Protein 1N8V (pdb70)

Sequence (204 aa):
KYTDKYDNINLDEILANKRLLVAYVNCVMERGKCSPEGKELKEHLQDAIENGCKKCTENQEKGAYRVIEHLIKNEIEIWRELTAKYDPTGNWRKKYEDRAKEDKYTDKYDNINLDEILANKRLLVAYVNCVMERGKCSPEGKELKEHLQDAIENGCKKCTENQEKGAYRVIEHLIKNEIEIWRELTAKYDPTGNWRKKYEDRAK

InterPro domains:
  IPR005055 Insect odorant-binding protein A10/Ejaculatory bulb-specific protein 3 [PF03392] (20-111)
  IPR005055 Insect odorant-binding protein A10/Ejaculatory bulb-specific protein 3 [PTHR11257] (3-121)
  IPR036682 Insect odorant-binding protein A10/Ejaculatory bulb-specific protein 3 superfamily [G3DSA:1.10.2080.10] (17-128)
  IPR036682 Insect odorant-binding protein A10/Ejaculatory bulb-specific protein 3 superfamily [SSF100910] (20-125)

B-factor: mean 19.11, std 9.51, range [2.02, 72.28]

Secondary structure (DSSP, 8-state):
----TTTTS-HHHHHT-HHHHHHHHHHHTTSS---HHHHHHHHHHHHHHHHTTTT--HHHHHHHHHHHHHHHHH-HHHHHHHHHHH-TT-SSHHHHHHHH-/--PPP-TTTT--HHHHHH-HHHHHHHHHHHTTSS---HHHHHHHHHHHHHHHHTTTT--HHHHHHHHHHHHHHHHH-HHHHHHHHHHH-TT-SSHHHHHHHH-

Structure (mmCIF, N/CA/C/O backbone):
data_1N8V
#
_entry.id   1N8V
#
_cell.length_a   33.460
_cell.length_b   54.180
_cell.length_c   56.380
_cell.angle_alpha   90.00
_cell.angle_beta   93.88
_cell.angle_gamma   90.00
#
_symmetry.space_group_name_H-M   'P 1 21 1'
#
loop_
_entity.id
_entity.type
_entity.pdbx_description
1 polymer 'chemosensory protein'
2 non-polymer BROMO-DODECANOL
3 water water
#
loop_
_atom_site.group_PDB
_atom_site.id
_atom_site.type_symbol
_atom_site.label_atom_id
_atom_site.label_alt_id
_atom_site.label_comp_id
_atom_site.label_asym_id
_atom_site.label_entity_id
_atom_site.label_seq_id
_atom_site.pdbx_PDB_ins_code
_atom_site.Cartn_x
_atom_site.Cartn_y
_atom_site.Cartn_z
_atom_site.occupancy
_atom_site.B_iso_or_equiv
_atom_site.auth_seq_id
_atom_site.auth_comp_id
_atom_site.auth_asym_id
_atom_site.auth_atom_id
_atom_site.pdbx_PDB_model_num
ATOM 1 N N . LYS A 1 3 ? 19.996 35.739 15.978 1.00 19.57 3 LYS A N 1
ATOM 2 C CA . LYS A 1 3 ? 19.974 34.276 16.295 1.00 18.38 3 LYS A CA 1
ATOM 3 C C . LYS A 1 3 ? 20.319 33.998 17.741 1.00 17.22 3 LYS A C 1
ATOM 4 O O . LYS A 1 3 ? 21.241 34.578 18.283 1.00 17.53 3 LYS A O 1
ATOM 6 N N . TYR A 1 4 ? 19.544 33.137 18.399 1.00 14.21 4 TYR A N 1
ATOM 7 C CA . TYR A 1 4 ? 19.853 32.827 19.780 1.00 14.12 4 TYR A CA 1
ATOM 8 C C . TYR A 1 4 ? 21.181 32.069 19.886 1.00 14.10 4 TYR A C 1
ATOM 9 O O . TYR A 1 4 ? 21.558 31.280 19.007 1.00 14.73 4 TYR A O 1
ATOM 18 N N . THR A 1 5 ? 21.873 32.298 20.997 1.00 14.60 5 THR A N 1
ATOM 19 C CA . THR A 1 5 ? 23.129 31.614 21.248 1.00 14.34 5 THR A CA 1
ATOM 20 C C . THR A 1 5 ? 22.934 30.115 21.287 1.00 13.54 5 THR A C 1
ATOM 21 O O . THR A 1 5 ? 21.940 29.634 21.793 1.00 12.90 5 THR A O 1
ATOM 25 N N . ASP A 1 6 ? 23.928 29.370 20.800 1.00 12.26 6 ASP A N 1
ATOM 26 C CA . ASP A 1 6 ? 23.898 27.922 20.897 1.00 12.87 6 ASP A CA 1
ATOM 27 C C . ASP A 1 6 ? 24.845 27.424 21.987 1.00 11.67 6 ASP A C 1
ATOM 28 O O . ASP A 1 6 ? 25.057 26.211 22.111 1.00 13.12 6 ASP A O 1
ATOM 33 N N . LYS A 1 7 ? 25.358 28.312 22.839 1.00 12.02 7 LYS A N 1
ATOM 34 C CA . LYS A 1 7 ? 26.358 27.884 23.820 1.00 13.06 7 LYS A CA 1
ATOM 35 C C . LYS A 1 7 ? 25.857 26.918 24.909 1.00 12.73 7 LYS A C 1
ATOM 36 O O . LYS A 1 7 ? 26.660 26.203 25.519 1.00 13.12 7 LYS A O 1
ATOM 42 N N . TYR A 1 8 ? 24.543 26.871 25.153 1.00 12.39 8 TYR A N 1
ATOM 43 C CA . TYR A 1 8 ? 23.947 25.971 26.138 1.00 13.02 8 TYR A CA 1
ATOM 44 C C . TYR A 1 8 ? 23.256 24.782 25.477 1.00 13.29 8 TYR A C 1
ATOM 45 O O . TYR A 1 8 ? 22.629 23.970 26.159 1.00 13.46 8 TYR A O 1
ATOM 54 N N . ASP A 1 9 ? 23.412 24.641 24.164 1.00 13.54 9 ASP A N 1
ATOM 55 C CA . ASP A 1 9 ? 22.651 23.608 23.436 1.00 14.33 9 ASP A CA 1
ATOM 56 C C . ASP A 1 9 ? 23.025 22.153 23.700 1.00 15.28 9 ASP A C 1
ATOM 57 O O . ASP A 1 9 ? 22.284 21.252 23.278 1.00 16.44 9 ASP A O 1
ATOM 62 N N . ASN A 1 10 ? 24.111 21.896 24.424 1.00 14.71 10 ASN A N 1
ATOM 63 C CA . ASN A 1 10 ? 24.469 20.525 24.794 1.00 15.83 10 ASN A CA 1
ATOM 64 C C . ASN A 1 10 ? 23.964 20.125 26.175 1.00 15.96 10 ASN A C 1
ATOM 65 O O . ASN A 1 10 ? 24.227 19.012 26.642 1.00 16.21 10 ASN A O 1
ATOM 70 N N 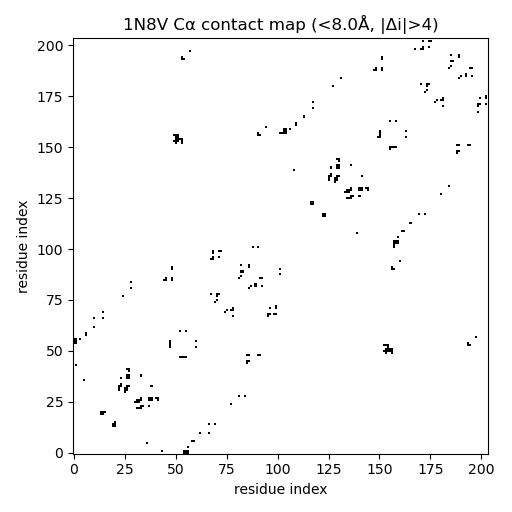. ILE A 1 11 ? 23.213 20.995 26.832 1.00 16.95 11 ILE A N 1
ATOM 71 C CA . ILE A 1 11 ? 22.628 20.634 28.129 1.00 18.12 11 ILE A CA 1
ATOM 72 C C . ILE A 1 11 ? 21.667 19.447 27.915 1.00 17.33 11 ILE A C 1
ATOM 73 O O . ILE A 1 11 ? 20.881 19.454 26.975 1.00 17.34 11 ILE A O 1
ATOM 78 N N . ASN A 1 12 ? 21.735 18.438 28.781 1.00 16.58 12 ASN A N 1
ATOM 79 C CA . ASN A 1 12 ? 20.877 17.264 28.657 1.00 15.03 12 ASN A CA 1
ATOM 80 C C . ASN A 1 12 ? 19.504 17.542 29.260 1.00 13.90 12 ASN A C 1
ATOM 81 O O . ASN A 1 12 ? 19.340 17.624 30.476 1.00 13.73 12 ASN A O 1
ATOM 86 N N . LEU A 1 13 ? 18.526 17.709 28.372 1.00 13.20 13 LEU A N 1
ATOM 87 C CA . LEU A 1 13 ? 17.168 18.002 28.795 1.00 12.90 13 LEU A CA 1
ATOM 88 C C . LEU A 1 13 ? 16.507 16.801 29.461 1.00 12.07 13 LEU A C 1
ATOM 89 O O . LEU A 1 13 ? 15.667 16.965 30.334 1.00 12.31 13 LEU A O 1
ATOM 94 N N . ASP A 1 14 ? 16.886 15.586 29.058 1.00 12.94 14 ASP A N 1
ATOM 95 C CA . ASP A 1 14 ? 16.286 14.388 29.644 1.00 13.59 14 ASP A CA 1
ATOM 96 C C . ASP A 1 14 ? 16.578 14.291 31.147 1.00 13.89 14 ASP A C 1
ATOM 97 O O . ASP A 1 14 ? 15.714 13.883 31.932 1.00 13.53 14 ASP A O 1
ATOM 102 N N . GLU A 1 15 ? 17.793 14.656 31.547 1.00 13.99 15 GLU A N 1
ATOM 103 C CA . GLU A 1 15 ? 18.188 14.621 32.953 1.00 15.70 15 GLU A CA 1
ATOM 104 C C . GLU A 1 15 ? 17.378 15.649 33.772 1.00 14.69 15 GLU A C 1
ATOM 105 O O . GLU A 1 15 ? 16.949 15.378 34.896 1.00 15.57 15 GLU A O 1
ATOM 111 N N . ILE A 1 16 ? 17.148 16.830 33.205 1.00 13.18 16 ILE A N 1
ATOM 112 C CA . ILE A 1 16 ? 16.374 17.855 33.871 1.00 13.39 16 ILE A CA 1
ATOM 113 C C . ILE A 1 16 ? 14.931 17.396 34.058 1.00 12.73 16 ILE A C 1
ATOM 114 O O . ILE A 1 16 ? 14.340 17.552 35.139 1.00 13.37 16 ILE A O 1
ATOM 119 N N . LEU A 1 17 ? 14.346 16.863 32.994 1.00 12.55 17 LEU A N 1
ATOM 120 C CA . LEU A 1 17 ? 12.950 16.443 33.057 1.00 12.38 17 LEU A CA 1
ATOM 121 C C . LEU A 1 17 ? 12.713 15.278 34.002 1.00 12.63 17 LEU A C 1
ATOM 122 O O . LEU A 1 17 ? 11.613 15.149 34.545 1.00 14.23 17 LEU A O 1
ATOM 127 N N . ALA A 1 18 ? 13.751 14.470 34.248 1.00 12.30 18 ALA A N 1
ATOM 128 C CA . ALA A 1 18 ? 13.635 13.320 35.154 1.00 12.22 18 ALA A CA 1
ATOM 129 C C . ALA A 1 18 ? 13.890 13.642 36.641 1.00 12.97 18 ALA A C 1
ATOM 130 O O . ALA A 1 18 ? 13.757 12.764 37.505 1.00 13.06 18 ALA A O 1
ATOM 132 N N . ASN A 1 19 ? 14.229 14.894 36.951 1.00 13.43 19 ASN A N 1
ATOM 133 C CA . ASN A 1 19 ? 14.543 15.334 38.308 1.00 14.27 19 ASN A CA 1
ATOM 134 C C . ASN A 1 19 ? 13.728 16.564 38.658 1.00 14.67 19 ASN A C 1
ATOM 135 O O . ASN A 1 19 ? 14.032 17.672 38.187 1.00 13.81 19 ASN A O 1
ATOM 140 N N . LYS A 1 20 ? 12.725 16.377 39.495 1.00 14.96 20 LYS A N 1
ATOM 141 C CA . LYS A 1 20 ? 11.806 17.449 39.861 1.00 15.42 20 LYS A CA 1
ATOM 142 C C . LYS A 1 20 ? 12.495 18.683 40.422 1.00 15.05 20 LYS A C 1
ATOM 143 O O . LYS A 1 20 ? 12.113 19.807 40.095 1.00 14.13 20 LYS A O 1
ATOM 149 N N . ARG A 1 21 ? 13.500 18.487 41.273 1.00 14.12 21 ARG A N 1
ATOM 150 C CA . ARG A 1 21 ? 14.222 19.625 41.832 1.00 15.26 21 ARG A CA 1
ATOM 151 C C . ARG A 1 21 ? 14.882 20.461 40.724 1.00 14.66 21 ARG A C 1
ATOM 152 O O . ARG A 1 21 ? 14.856 21.692 40.772 1.00 14.42 21 ARG A O 1
ATOM 160 N N . LEU A 1 22 ? 15.465 19.811 39.724 1.00 13.71 22 LEU A N 1
ATOM 161 C CA . LEU A 1 22 ? 16.129 20.548 38.652 1.00 13.84 22 LEU A CA 1
ATOM 162 C C . LEU A 1 22 ? 15.094 21.258 37.784 1.00 13.20 22 LEU A C 1
ATOM 163 O O . LEU A 1 22 ? 15.255 22.418 37.410 1.00 12.19 22 LEU A O 1
ATOM 168 N N . LEU A 1 23 ? 14.011 20.568 37.468 1.00 11.18 23 LEU A N 1
ATOM 169 C CA . LEU A 1 23 ? 12.971 21.150 36.637 1.00 12.01 23 LEU A CA 1
ATOM 170 C C . LEU A 1 23 ? 12.322 22.375 37.320 1.00 12.11 23 LEU A C 1
ATOM 171 O O . LEU A 1 23 ? 12.146 23.443 36.699 1.00 12.30 23 LEU A O 1
ATOM 176 N N . VAL A 1 24 ? 11.981 22.241 38.610 1.00 12.14 24 VAL A N 1
ATOM 177 C CA . VAL A 1 24 ? 11.323 23.335 39.328 1.00 13.59 24 VAL A CA 1
ATOM 178 C C . VAL A 1 24 ? 12.201 24.582 39.424 1.00 11.82 24 VAL A C 1
ATOM 179 O O . VAL A 1 24 ? 11.702 25.697 39.384 1.00 11.14 24 VAL A O 1
ATOM 183 N N . ALA A 1 25 ? 13.509 24.403 39.527 1.00 11.12 25 ALA A N 1
ATOM 184 C CA . ALA A 1 25 ? 14.398 25.553 39.559 1.00 11.24 25 ALA A CA 1
ATOM 185 C C . ALA A 1 25 ? 14.253 26.361 38.270 1.00 10.82 25 ALA A C 1
ATOM 186 O O . ALA A 1 25 ? 14.203 27.589 38.330 1.00 11.53 25 ALA A O 1
ATOM 188 N N . TYR A 1 26 ? 14.196 25.695 37.103 1.00 11.27 26 TYR A N 1
ATOM 189 C CA . TYR A 1 26 ? 14.028 26.425 35.852 1.00 10.51 26 TYR A CA 1
ATOM 190 C C . TYR A 1 26 ? 12.627 27.030 35.752 1.00 10.28 26 TYR A C 1
ATOM 191 O O . TYR A 1 26 ? 12.456 28.178 35.346 1.00 10.77 26 TYR A O 1
ATOM 200 N N . VAL A 1 27 ? 11.614 26.282 36.180 1.00 10.99 27 VAL A N 1
ATOM 201 C CA . VAL A 1 27 ? 10.259 26.804 36.134 1.00 11.02 27 VAL A CA 1
ATOM 202 C C . VAL A 1 27 ? 10.081 28.068 37.011 1.00 10.97 27 VAL A C 1
ATOM 203 O O . VAL A 1 27 ? 9.521 29.072 36.565 1.00 10.95 27 VAL A O 1
ATOM 207 N N . ASN A 1 28 ? 10.584 28.023 38.245 1.00 10.47 28 ASN A N 1
ATOM 208 C CA . ASN A 1 28 ? 10.470 29.193 39.122 1.00 10.80 28 ASN A CA 1
ATOM 209 C C . ASN A 1 28 ? 11.221 30.402 38.578 1.00 10.38 28 ASN A C 1
ATOM 210 O O . ASN A 1 28 ? 10.777 31.545 38.723 1.00 10.96 28 ASN A O 1
ATOM 215 N N . CYS A 1 29 ? 12.350 30.151 37.917 1.00 9.88 29 CYS A N 1
ATOM 216 C CA . CYS A 1 29 ? 13.099 31.244 37.298 1.00 11.19 29 CYS A CA 1
ATOM 217 C C . CYS A 1 29 ? 12.272 31.903 36.178 1.00 10.25 29 CYS A C 1
ATOM 218 O O . CYS A 1 29 ? 12.094 33.132 36.127 1.00 11.77 29 CYS A O 1
ATOM 221 N N . VAL A 1 30 ? 11.772 31.089 35.257 1.00 11.07 30 VAL A N 1
ATOM 222 C CA . VAL A 1 30 ? 11.030 31.618 34.111 1.00 11.57 30 VAL A CA 1
ATOM 223 C C . VAL A 1 30 ? 9.708 32.237 34.541 1.00 11.80 30 VAL A C 1
ATOM 224 O O . VAL A 1 30 ? 9.228 33.172 33.910 1.00 11.39 30 VAL A O 1
ATOM 228 N N . MET A 1 31 ? 9.129 31.749 35.642 1.00 11.16 31 MET A N 1
ATOM 229 C CA . MET A 1 31 ? 7.894 32.337 36.172 1.00 12.54 31 MET A CA 1
ATOM 230 C C . MET A 1 31 ? 8.174 33.597 37.024 1.00 13.95 31 MET A C 1
ATOM 231 O O . MET A 1 31 ? 7.253 34.187 37.576 1.00 15.86 31 MET A O 1
ATOM 236 N N . GLU A 1 32 ? 9.439 34.015 37.112 1.00 13.99 32 GLU A N 1
ATOM 237 C CA . GLU A 1 32 ? 9.834 35.229 37.837 1.00 15.51 32 GLU A CA 1
ATOM 238 C C . GLU A 1 32 ? 9.483 35.202 39.335 1.00 16.18 32 GLU A C 1
ATOM 239 O O . GLU A 1 32 ? 9.040 36.208 39.914 1.00 17.67 32 GLU A O 1
ATOM 245 N N . ARG A 1 33 ? 9.708 34.044 39.947 1.00 15.59 33 ARG A N 1
ATOM 246 C CA . ARG A 1 33 ? 9.480 33.868 41.385 1.00 16.38 33 ARG A CA 1
ATOM 247 C C . ARG A 1 33 ? 10.624 33.127 42.092 1.00 16.68 33 ARG A C 1
ATOM 248 O O . ARG A 1 33 ? 10.518 32.823 43.280 1.00 18.63 33 ARG A O 1
ATOM 256 N N . GLY A 1 34 ? 11.717 32.832 41.389 1.00 15.88 34 GLY A N 1
ATOM 257 C CA . GLY A 1 34 ? 12.866 32.149 41.953 1.00 15.59 34 GLY A CA 1
ATOM 258 C C . GLY A 1 34 ? 14.151 32.580 41.264 1.00 15.14 34 GLY A C 1
ATOM 259 O O . GLY A 1 34 ? 14.128 33.180 40.171 1.00 16.06 34 GLY A O 1
ATOM 260 N N . LYS A 1 35 ? 15.274 32.266 41.893 1.00 14.90 35 LYS A N 1
ATOM 261 C CA . LYS A 1 35 ? 16.579 32.625 41.365 1.00 16.18 35 LYS A CA 1
ATOM 262 C C . LYS A 1 35 ? 16.866 31.862 40.064 1.00 15.62 35 LYS A C 1
ATOM 263 O O . LYS A 1 35 ? 16.427 30.729 39.888 1.00 16.10 35 LYS A O 1
ATOM 269 N N . CYS A 1 36 ? 17.631 32.484 39.182 1.00 15.23 36 CYS A N 1
ATOM 270 C CA . CYS A 1 36 ? 17.974 31.888 37.895 1.00 15.23 36 CYS A CA 1
ATOM 271 C C . CYS A 1 36 ? 19.434 31.467 37.802 1.00 15.03 36 CYS A C 1
ATOM 272 O O . CYS A 1 36 ? 20.341 32.189 38.270 1.00 16.69 36 CYS A O 1
ATOM 275 N N . SER A 1 37 ? 19.650 30.345 37.119 1.00 14.85 37 SER A N 1
ATOM 276 C CA . SER A 1 37 ? 20.964 29.905 36.693 1.00 14.39 37 SER A CA 1
ATOM 277 C C . SER A 1 37 ? 21.273 30.701 35.411 1.00 14.69 37 SER A C 1
ATOM 278 O O . SER A 1 37 ? 20.368 31.342 34.839 1.00 12.95 37 SER A O 1
ATOM 281 N N . PRO A 1 38 ? 22.510 30.690 34.929 1.00 14.43 38 PRO A N 1
ATOM 282 C CA . PRO A 1 38 ? 22.807 31.398 33.674 1.00 14.81 38 PRO A CA 1
ATOM 283 C C . PRO A 1 38 ? 21.934 30.941 32.500 1.00 13.73 38 PRO A C 1
ATOM 284 O O . PRO A 1 38 ? 21.444 31.762 31.728 1.00 12.57 38 PRO A O 1
ATOM 288 N N . GLU A 1 39 ? 21.738 29.640 32.375 1.00 13.27 39 GLU A N 1
ATOM 289 C CA . GLU A 1 39 ? 20.926 29.074 31.309 1.00 14.35 39 GLU A CA 1
ATOM 290 C C . GLU A 1 39 ? 19.447 29.470 31.490 1.00 12.93 39 GLU A C 1
ATOM 291 O O . GLU A 1 39 ? 18.748 29.773 30.517 1.00 12.68 39 GLU A O 1
ATOM 297 N N . GLY A 1 40 ? 18.958 29.450 32.728 1.00 11.65 40 GLY A N 1
ATOM 298 C CA . GLY A 1 40 ? 17.596 29.813 33.003 1.00 10.60 40 GLY A CA 1
ATOM 299 C C . GLY A 1 40 ? 17.311 31.259 32.672 1.00 10.33 40 GLY A C 1
ATOM 300 O O . GLY A 1 40 ? 16.255 31.586 32.140 1.00 10.32 40 GLY A O 1
ATOM 301 N N . LYS A 1 41 ? 18.244 32.128 33.009 1.00 11.24 41 LYS A N 1
ATOM 302 C CA . LYS A 1 41 ? 18.124 33.554 32.727 1.00 11.78 41 LYS A CA 1
ATOM 303 C C . LYS A 1 41 ? 18.083 33.773 31.205 1.00 12.23 41 LYS A C 1
ATOM 304 O O . LYS A 1 41 ? 17.285 34.553 30.706 1.00 11.88 41 LYS A O 1
ATOM 310 N N . GLU A 1 42 ? 18.946 33.070 30.473 1.00 12.08 42 GLU A N 1
ATOM 311 C CA . GLU A 1 42 ? 18.964 33.182 29.001 1.00 12.82 42 GLU A CA 1
ATOM 312 C C . GLU A 1 42 ? 17.628 32.727 28.425 1.00 11.84 42 GLU A C 1
ATOM 313 O O . GLU A 1 42 ? 17.072 33.376 27.514 1.00 12.04 42 GLU A O 1
ATOM 319 N N . LEU A 1 43 ? 17.089 31.606 28.913 1.00 11.48 43 LEU A N 1
ATOM 320 C CA . LEU A 1 43 ? 15.797 31.158 28.442 1.00 11.23 43 LEU A CA 1
ATOM 321 C C . LEU A 1 43 ? 14.719 32.190 28.758 1.00 11.93 43 LEU A C 1
ATOM 322 O O . LEU A 1 43 ? 13.928 32.560 27.894 1.00 11.71 43 LEU A O 1
ATOM 327 N N . LYS A 1 44 ? 14.659 32.659 30.003 1.00 11.50 44 LYS A N 1
ATOM 328 C CA . LYS A 1 44 ? 13.651 33.632 30.400 1.00 11.20 44 LYS A CA 1
ATOM 329 C C . LYS A 1 44 ? 13.662 34.880 29.509 1.00 11.95 44 LYS A C 1
ATOM 330 O O . LYS A 1 44 ? 12.591 35.397 29.122 1.00 12.47 44 LYS A O 1
ATOM 336 N N . GLU A 1 45 ? 14.861 35.318 29.147 1.00 10.84 45 GLU A N 1
ATOM 337 C CA . GLU A 1 45 ? 15.054 36.526 28.358 1.00 11.19 45 GLU A CA 1
ATOM 338 C C . GLU A 1 45 ? 14.725 36.395 26.879 1.00 11.30 45 GLU A C 1
ATOM 339 O O . GLU A 1 45 ? 14.635 37.404 26.173 1.00 11.26 45 GLU A O 1
ATOM 345 N N . HIS A 1 46 ? 14.544 35.176 26.397 1.00 10.78 46 HIS A N 1
ATOM 346 C CA . HIS A 1 46 ? 14.207 34.950 24.990 1.00 10.72 46 HIS A CA 1
ATOM 347 C C . HIS A 1 46 ? 12.879 34.273 24.763 1.00 10.64 46 HIS A C 1
ATOM 348 O O . HIS A 1 46 ? 12.423 34.191 23.614 1.00 11.01 46 HIS A O 1
ATOM 355 N N . LEU A 1 47 ? 12.206 33.797 25.804 1.00 10.53 47 LEU A N 1
ATOM 356 C CA . LEU A 1 47 ? 10.970 33.050 25.625 1.00 11.32 47 LEU A CA 1
ATOM 357 C C . LEU A 1 47 ? 9.833 33.865 25.002 1.00 11.45 47 LEU A C 1
ATOM 358 O O . LEU A 1 47 ? 9.147 33.395 24.072 1.00 11.94 47 LEU A O 1
ATOM 363 N N . GLN A 1 48 ? 9.625 35.090 25.474 1.00 11.27 48 GLN A N 1
ATOM 364 C CA . GLN A 1 48 ? 8.549 35.909 24.916 1.00 12.15 48 GLN A CA 1
ATOM 365 C C . GLN A 1 48 ? 8.759 36.131 23.412 1.00 11.43 48 GLN A C 1
ATOM 366 O O . GLN A 1 48 ? 7.812 35.991 22.596 1.00 11.86 48 GLN A O 1
ATOM 372 N N . ASP A 1 49 ? 9.983 36.490 23.040 1.00 11.47 49 ASP A N 1
ATOM 373 C CA . ASP A 1 49 ? 10.328 36.720 21.641 1.00 11.27 49 ASP A CA 1
ATOM 374 C C . ASP A 1 49 ? 10.028 35.472 20.816 1.00 10.57 49 ASP A C 1
ATOM 375 O O . ASP A 1 49 ? 9.467 35.547 19.713 1.00 10.80 49 ASP A O 1
ATOM 380 N N . ALA A 1 50 ? 10.403 34.300 21.305 1.00 10.37 50 ALA A N 1
ATOM 381 C CA . ALA A 1 50 ? 10.206 33.065 20.554 1.00 10.72 50 ALA A CA 1
ATOM 382 C C . ALA A 1 50 ? 8.723 32.779 20.347 1.00 11.51 50 ALA A C 1
ATOM 383 O O . ALA A 1 50 ? 8.328 32.215 19.317 1.00 11.69 50 ALA A O 1
ATOM 385 N N . ILE A 1 51 ? 7.898 33.153 21.312 1.00 11.48 51 ILE A N 1
ATOM 386 C CA . ILE A 1 51 ? 6.438 32.998 21.192 1.00 13.11 51 ILE A CA 1
ATOM 387 C C . ILE A 1 51 ? 5.882 33.924 20.126 1.00 13.11 51 ILE A C 1
ATOM 388 O O . ILE 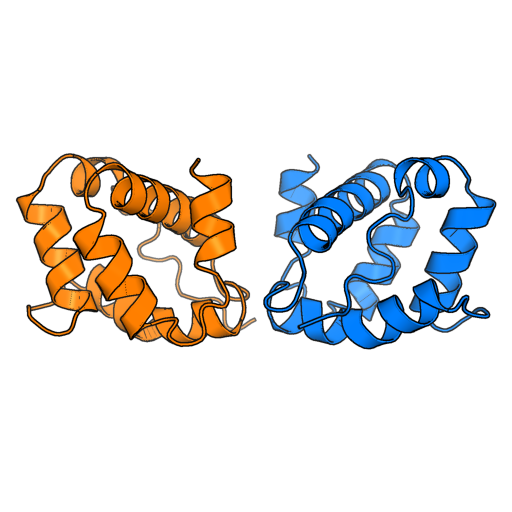A 1 51 ? 4.968 33.549 19.349 1.00 12.98 51 ILE A O 1
ATOM 393 N N . GLU A 1 52 ? 6.401 35.128 20.073 1.00 12.73 52 GLU A N 1
ATOM 394 C CA . GLU A 1 52 ? 5.900 36.115 19.119 1.00 13.48 52 GLU A CA 1
ATOM 395 C C . GLU A 1 52 ? 6.277 35.807 17.671 1.00 12.77 52 GLU A C 1
ATOM 396 O O . GLU A 1 52 ? 5.580 36.284 16.758 1.00 13.27 52 GLU A O 1
ATOM 402 N N . ASN A 1 53 ? 7.334 35.021 17.422 1.00 11.13 53 ASN A N 1
ATOM 403 C CA . ASN A 1 53 ? 7.784 34.709 16.051 1.00 11.16 53 ASN A CA 1
ATOM 404 C C . ASN A 1 53 ? 7.939 33.231 15.710 1.00 11.27 53 ASN A C 1
ATOM 405 O O . ASN A 1 53 ? 8.556 32.867 14.705 1.00 11.23 53 ASN A O 1
ATOM 410 N N . GLY A 1 54 ? 7.340 32.364 16.504 1.00 10.86 54 GLY A N 1
ATOM 411 C CA . GLY A 1 54 ? 7.371 30.938 16.242 1.00 11.16 54 GLY A CA 1
ATOM 412 C C . GLY A 1 54 ? 8.739 30.306 16.123 1.00 11.17 54 GLY A C 1
ATOM 413 O O . GLY A 1 54 ? 9.000 29.453 15.269 1.00 12.86 54 GLY A O 1
ATOM 414 N N . CYS A 1 55 ? 9.633 30.705 17.029 1.00 11.22 55 CYS A N 1
ATOM 415 C CA . CYS A 1 55 ? 10.999 30.155 17.067 1.00 11.35 55 CYS A CA 1
ATOM 416 C C . CYS A 1 55 ? 11.836 30.500 15.821 1.00 11.42 55 CYS A C 1
ATOM 417 O O . CYS A 1 55 ? 12.783 29.793 15.480 1.00 11.52 55 CYS A O 1
ATOM 420 N N . LYS A 1 56 ? 11.550 31.627 15.196 1.00 11.09 56 LYS A N 1
ATOM 421 C CA . LYS A 1 56 ? 12.328 32.052 14.024 1.00 12.07 56 LYS A CA 1
ATOM 422 C C . LYS A 1 56 ? 13.852 32.170 14.278 1.00 12.98 56 LYS A C 1
ATOM 423 O O . LYS A 1 56 ? 14.665 32.006 13.345 1.00 14.62 56 LYS A O 1
ATOM 429 N N . LYS A 1 57 ? 14.253 32.490 15.499 1.00 12.14 57 LYS A N 1
ATOM 430 C CA . LYS A 1 57 ? 15.665 32.654 15.834 1.00 12.18 57 LYS A CA 1
ATOM 431 C C . LYS A 1 57 ? 16.242 31.475 16.601 1.00 11.58 57 LYS A C 1
ATOM 432 O O . LYS A 1 57 ? 17.382 31.510 17.053 1.00 12.06 57 LYS A O 1
ATOM 438 N N . CYS A 1 58 ? 15.442 30.436 16.791 1.00 10.76 58 CYS A N 1
ATOM 439 C CA . CYS A 1 58 ? 15.884 29.245 17.479 1.00 11.05 58 CYS A CA 1
ATOM 440 C C . CYS A 1 58 ? 16.783 28.368 16.629 1.00 10.96 58 CYS A C 1
ATOM 441 O O . CYS A 1 58 ? 16.591 28.238 15.403 1.00 11.02 58 CYS A O 1
ATOM 444 N N . THR A 1 59 ? 17.737 27.720 17.273 1.00 11.49 59 THR A N 1
ATOM 445 C CA . THR A 1 59 ? 18.538 26.701 16.607 1.00 12.13 59 THR A CA 1
ATOM 446 C C . THR A 1 59 ? 17.683 25.451 16.443 1.00 13.03 59 THR A C 1
ATOM 447 O O . THR A 1 59 ? 16.631 25.331 17.059 1.00 12.02 59 THR A O 1
ATOM 451 N N . GLU A 1 60 ? 18.119 24.518 15.600 1.00 13.85 60 GLU A N 1
ATOM 452 C CA . GLU A 1 60 ? 17.384 23.283 15.420 1.00 14.78 60 GLU A CA 1
ATOM 453 C C . GLU A 1 60 ? 17.302 22.540 16.754 1.00 14.73 60 GLU A C 1
ATOM 454 O O . GLU A 1 60 ? 16.245 22.002 17.103 1.00 15.49 60 GLU A O 1
ATOM 460 N N . ASN A 1 61 ? 18.390 22.525 17.517 1.00 13.85 61 ASN A N 1
ATOM 461 C CA . ASN A 1 61 ? 18.371 21.853 18.824 1.00 14.14 61 ASN A CA 1
ATOM 462 C C . ASN A 1 61 ? 17.365 22.485 19.781 1.00 13.31 61 ASN A C 1
ATOM 463 O O . ASN A 1 61 ? 16.726 21.779 20.553 1.00 13.18 61 ASN A O 1
ATOM 468 N N . GLN A 1 62 ? 17.247 23.809 19.747 1.00 11.74 62 GLN A N 1
ATOM 469 C CA . GLN A 1 62 ? 16.277 24.510 20.607 1.00 11.43 62 GLN A CA 1
ATOM 470 C C . GLN A 1 62 ? 14.855 24.157 20.205 1.00 12.11 62 GLN A C 1
ATOM 471 O O . GLN A 1 62 ? 14.006 23.991 21.076 1.00 12.51 62 GLN A O 1
ATOM 477 N N . GLU A 1 63 ? 14.571 24.054 18.902 1.00 12.59 63 GLU A N 1
ATOM 478 C CA . GLU A 1 63 ? 13.220 23.686 18.453 1.00 13.87 63 GLU A CA 1
ATOM 479 C C . GLU A 1 63 ? 12.868 22.290 18.944 1.00 12.98 63 GLU A C 1
ATOM 480 O O . GLU A 1 63 ? 11.780 22.072 19.492 1.00 13.76 63 GLU A O 1
ATOM 486 N N . LYS A 1 64 ? 13.790 21.353 18.754 1.00 13.35 64 LYS A N 1
ATOM 487 C CA . LYS A 1 64 ? 13.591 19.971 19.188 1.00 14.56 64 LYS A CA 1
ATOM 488 C C . LYS A 1 64 ? 13.432 19.915 20.714 1.00 13.27 64 LYS A C 1
ATOM 489 O O . LYS A 1 64 ? 12.546 19.222 21.226 1.00 14.04 64 LYS A O 1
ATOM 495 N N . GLY A 1 65 ? 14.291 20.648 21.433 1.00 12.37 65 GLY A N 1
ATOM 496 C CA . GLY A 1 65 ? 14.246 20.672 22.888 1.00 12.14 65 GLY A CA 1
ATOM 497 C C . GLY A 1 65 ? 12.966 21.310 23.402 1.00 12.66 65 GLY A C 1
ATOM 498 O O . GLY A 1 65 ? 12.409 20.847 24.411 1.00 12.11 65 GLY A O 1
ATOM 499 N N . ALA A 1 66 ? 12.475 22.350 22.733 1.00 12.51 66 ALA A N 1
ATOM 500 C CA . ALA A 1 66 ? 11.247 22.997 23.173 1.00 13.41 66 ALA A CA 1
ATOM 501 C C . ALA A 1 66 ? 10.100 22.014 23.112 1.00 14.06 66 ALA A C 1
ATOM 502 O O . ALA A 1 66 ? 9.332 21.892 24.082 1.00 13.15 66 ALA A O 1
ATOM 504 N N . TYR A 1 67 ? 10.010 21.264 22.013 1.00 13.99 67 TYR A N 1
ATOM 505 C CA . TYR A 1 67 ? 8.928 20.293 21.910 1.00 14.50 67 TYR A CA 1
ATOM 506 C C . TYR A 1 67 ? 9.052 19.181 22.938 1.00 13.43 67 TYR A C 1
ATOM 507 O O . TYR A 1 67 ? 8.051 18.744 23.493 1.00 13.90 67 TYR A O 1
ATOM 516 N N . ARG A 1 68 ? 10.264 18.696 23.196 1.00 12.79 68 ARG A N 1
ATOM 517 C CA . ARG A 1 68 ? 10.460 17.694 24.217 1.00 12.40 68 ARG A CA 1
ATOM 518 C C . ARG A 1 68 ? 9.969 18.164 25.599 1.00 12.43 68 ARG A C 1
ATOM 519 O O . ARG A 1 68 ? 9.240 17.459 26.306 1.00 12.61 68 ARG A O 1
ATOM 527 N N . VAL A 1 69 ? 10.356 19.376 25.978 1.00 11.07 69 VAL A N 1
ATOM 528 C CA . VAL A 1 69 ? 9.965 19.933 27.270 1.00 11.52 69 VAL A CA 1
ATOM 529 C C . VAL A 1 69 ? 8.459 20.166 27.328 1.00 10.98 69 VAL A C 1
ATOM 530 O O . VAL A 1 69 ? 7.793 19.779 28.292 1.00 11.25 69 VAL A O 1
ATOM 534 N N . ILE A 1 70 ? 7.916 20.755 26.272 1.00 11.36 70 ILE A N 1
ATOM 535 C CA . ILE A 1 70 ? 6.493 21.075 26.251 1.00 11.69 70 ILE A CA 1
ATOM 536 C C . ILE A 1 70 ? 5.627 19.814 26.322 1.00 11.77 70 ILE A C 1
ATOM 537 O O . ILE A 1 70 ? 4.664 19.755 27.091 1.00 12.40 70 ILE A O 1
ATOM 542 N N . GLU A 1 71 ? 5.988 18.775 25.563 1.00 11.57 71 GLU A N 1
ATOM 543 C CA . GLU A 1 71 ? 5.222 17.525 25.596 1.00 12.87 71 GLU A CA 1
ATOM 544 C C . GLU A 1 71 ? 5.265 16.921 27.003 1.00 12.44 71 GLU A C 1
ATOM 545 O O . GLU A 1 71 ? 4.243 16.432 27.521 1.00 13.09 71 GLU A O 1
ATOM 551 N N . HIS A 1 72 ? 6.434 16.929 27.644 1.00 11.24 72 HIS A N 1
ATOM 552 C CA . HIS A 1 72 ? 6.553 16.407 28.998 1.00 12.19 72 HIS A CA 1
ATOM 553 C C . HIS A 1 72 ? 5.648 17.162 29.970 1.00 11.83 72 HIS A C 1
ATOM 554 O O . HIS A 1 72 ? 4.978 16.564 30.808 1.00 12.53 72 HIS A O 1
ATOM 561 N N . LEU A 1 73 ? 5.642 18.492 29.886 1.00 11.77 73 LEU A N 1
ATOM 562 C CA . LEU A 1 73 ? 4.800 19.281 30.790 1.00 11.66 73 LEU A CA 1
ATOM 563 C C . LEU A 1 73 ? 3.324 19.032 30.569 1.00 11.57 73 LEU A C 1
ATOM 564 O O . LEU A 1 73 ? 2.571 18.858 31.526 1.00 11.39 73 LEU A O 1
ATOM 569 N N . ILE A 1 74 ? 2.889 19.016 29.309 1.00 11.40 74 ILE A N 1
ATOM 570 C CA . ILE A 1 74 ? 1.486 18.791 28.994 1.00 12.55 74 ILE A CA 1
ATOM 571 C C . ILE A 1 74 ? 1.005 17.437 29.494 1.00 13.01 74 ILE A C 1
ATOM 572 O O . ILE A 1 74 ? -0.126 17.320 29.990 1.00 13.92 74 ILE A O 1
ATOM 577 N N . LYS A 1 75 ? 1.854 16.418 29.393 1.00 12.32 75 LYS A N 1
ATOM 578 C CA . LYS A 1 75 ? 1.473 15.078 29.846 1.00 13.60 75 LYS A CA 1
ATOM 579 C C . LYS A 1 75 ? 1.623 14.857 31.357 1.00 13.50 75 LYS A C 1
ATOM 580 O O . LYS A 1 75 ? 0.747 14.264 31.989 1.00 15.00 75 LYS A O 1
ATOM 586 N N . ASN A 1 76 ? 2.718 15.337 31.944 1.00 14.02 76 ASN A N 1
ATOM 587 C CA . ASN A 1 76 ? 3.081 15.013 33.324 1.00 14.65 76 ASN A CA 1
ATOM 588 C C . ASN A 1 76 ? 3.087 16.131 34.363 1.00 14.81 76 ASN A C 1
ATOM 589 O O . ASN A 1 76 ? 3.193 15.879 35.555 1.00 15.12 76 ASN A O 1
ATOM 594 N N . GLU A 1 77 ? 3.008 17.381 33.922 1.00 13.76 77 GLU A N 1
ATOM 595 C CA . GLU A 1 77 ? 3.041 18.523 34.836 1.00 13.77 77 GLU A CA 1
ATOM 596 C C . GLU A 1 77 ? 2.058 19.565 34.356 1.00 13.71 77 GLU A C 1
ATOM 597 O O . GLU A 1 77 ? 2.414 20.701 34.043 1.00 13.44 77 GLU A O 1
ATOM 603 N N . ILE A 1 78 ? 0.795 19.167 34.324 1.00 13.88 78 ILE A N 1
ATOM 604 C CA . ILE A 1 78 ? -0.260 20.017 33.778 1.00 13.85 78 ILE A CA 1
ATOM 605 C C . ILE A 1 78 ? -0.332 21.412 34.404 1.00 13.70 78 ILE A C 1
ATOM 606 O O . ILE A 1 78 ? -0.483 22.391 33.698 1.00 13.13 78 ILE A O 1
ATOM 611 N N . GLU A 1 79 ? -0.207 21.506 35.721 1.00 12.96 79 GLU A N 1
ATOM 612 C CA . GLU A 1 79 ? -0.256 22.790 36.398 1.00 13.67 79 GLU A CA 1
ATOM 613 C C . GLU A 1 79 ? 0.884 23.717 35.948 1.00 12.73 79 GLU A C 1
ATOM 614 O O . GLU A 1 79 ? 0.686 24.918 35.799 1.00 14.22 79 GLU A O 1
ATOM 620 N N . ILE A 1 80 ? 2.076 23.153 35.755 1.00 12.63 80 ILE A N 1
ATOM 621 C CA . ILE A 1 80 ? 3.226 23.946 35.286 1.00 12.59 80 ILE A CA 1
ATOM 622 C C . ILE A 1 80 ? 2.964 24.415 33.842 1.00 11.91 80 ILE A C 1
ATOM 623 O O . ILE A 1 80 ? 3.133 25.580 33.525 1.00 11.82 80 ILE A O 1
ATOM 628 N N . TRP A 1 81 ? 2.529 23.504 32.980 1.00 11.62 81 TRP A N 1
ATOM 629 C CA . TRP A 1 81 ? 2.174 23.892 31.609 1.00 10.49 81 TRP A CA 1
ATOM 630 C C . TRP A 1 81 ? 1.164 25.031 31.606 1.00 11.67 81 TRP A C 1
ATOM 631 O O . TRP A 1 81 ? 1.356 26.038 30.921 1.00 12.01 81 TRP A O 1
ATOM 642 N N . ARG A 1 82 ? 0.113 24.893 32.398 1.00 11.63 82 ARG A N 1
ATOM 643 C CA . ARG A 1 82 ? -0.908 25.927 32.386 1.00 12.83 82 ARG A CA 1
ATOM 644 C C . ARG A 1 82 ? -0.420 27.310 32.830 1.00 12.68 82 ARG A C 1
ATOM 645 O O . ARG A 1 82 ? -0.825 28.333 32.242 1.00 12.23 82 ARG A O 1
ATOM 653 N N . GLU A 1 83 ? 0.419 27.356 33.853 1.00 12.47 83 GLU A N 1
ATOM 654 C CA . GLU A 1 83 ? 0.882 28.649 34.312 1.00 12.37 83 GLU A CA 1
ATOM 655 C C . GLU A 1 83 ? 1.843 29.257 33.320 1.00 11.98 83 GLU A C 1
ATOM 656 O O . GLU A 1 83 ? 1.841 30.485 33.118 1.00 12.28 83 GLU A O 1
ATOM 662 N N . LEU A 1 84 ? 2.654 28.431 32.650 1.00 11.48 84 LEU A N 1
ATOM 663 C CA . LEU A 1 84 ? 3.606 28.955 31.674 1.00 11.88 84 LEU A CA 1
ATOM 664 C C . LEU A 1 84 ? 2.916 29.487 30.424 1.00 11.58 84 LEU A C 1
ATOM 665 O O . LEU A 1 84 ? 3.219 30.564 29.940 1.00 11.49 84 LEU A O 1
ATOM 670 N N . THR A 1 85 ? 2.000 28.703 29.867 1.00 11.29 85 THR A N 1
ATOM 671 C CA . THR A 1 85 ? 1.302 29.169 28.657 1.00 11.68 85 THR A CA 1
ATOM 672 C C . THR A 1 85 ? 0.431 30.408 28.974 1.00 11.64 85 THR A C 1
ATOM 673 O O . THR A 1 85 ? 0.343 31.328 28.170 1.00 11.87 85 THR A O 1
ATOM 677 N N . ALA A 1 86 ? -0.169 30.459 30.156 1.00 11.59 86 ALA A N 1
ATOM 678 C CA . ALA A 1 86 ? -0.950 31.630 30.533 1.00 11.59 86 ALA A CA 1
ATOM 679 C C . ALA A 1 86 ? -0.097 32.896 30.662 1.00 12.14 86 ALA A C 1
ATOM 680 O O . ALA A 1 86 ? -0.546 33.984 30.285 1.00 12.40 86 ALA A O 1
ATOM 682 N N . LYS A 1 87 ? 1.109 32.771 31.211 1.00 11.58 87 LYS A N 1
ATOM 683 C CA . LYS A 1 87 ? 1.960 33.933 31.397 1.00 12.11 87 LYS A CA 1
ATOM 684 C C . LYS A 1 87 ? 2.588 34.406 30.087 1.00 11.82 87 LYS A C 1
ATOM 685 O O . LYS A 1 87 ? 2.573 35.600 29.762 1.00 12.37 87 LYS A O 1
ATOM 691 N N . TYR A 1 88 ? 3.188 33.473 29.350 1.00 11.71 88 TYR A N 1
ATOM 692 C CA . TYR A 1 88 ? 3.939 33.826 28.134 1.00 11.88 88 TYR A CA 1
ATOM 693 C C . TYR A 1 88 ? 3.126 33.834 26.834 1.00 12.77 88 TYR A C 1
ATOM 694 O O . TYR A 1 88 ? 3.549 34.428 25.851 1.00 12.95 88 TYR A O 1
ATOM 703 N N . ASP A 1 89 ? 1.977 33.171 26.817 1.00 11.86 89 ASP A N 1
ATOM 704 C CA . ASP A 1 89 ? 1.137 33.119 25.608 1.00 11.65 89 ASP A CA 1
ATOM 705 C C . ASP A 1 89 ? -0.316 33.399 25.995 1.00 11.99 89 ASP A C 1
ATOM 706 O O . ASP A 1 89 ? -1.183 32.574 25.756 1.00 11.76 89 ASP A O 1
ATOM 711 N N . PRO A 1 90 ? -0.585 34.576 26.569 1.00 12.90 90 PRO A N 1
ATOM 712 C CA . PRO A 1 90 ? -1.922 34.885 27.096 1.00 13.17 90 PRO A CA 1
ATOM 713 C C . PRO A 1 90 ? -3.017 34.902 26.044 1.00 13.95 90 PRO A C 1
ATOM 714 O O . PRO A 1 90 ? -4.178 34.705 26.423 1.00 15.12 90 PRO A O 1
ATOM 718 N N . THR A 1 91 ? -2.702 35.125 24.776 1.00 14.40 91 THR A N 1
ATOM 719 C CA . THR A 1 91 ? -3.756 35.087 23.758 1.00 15.39 91 THR A CA 1
ATOM 720 C C . THR A 1 91 ? -3.870 33.692 23.139 1.00 15.15 91 THR A C 1
ATOM 721 O O . THR A 1 91 ? -4.670 33.485 22.204 1.00 16.83 91 THR A O 1
ATOM 725 N N . GLY A 1 92 ? -3.051 32.745 23.594 1.00 13.69 92 GLY A N 1
ATOM 726 C CA . GLY A 1 92 ? -3.124 31.381 23.110 1.00 14.29 92 GLY A CA 1
ATOM 727 C C . GLY A 1 92 ? -2.757 31.097 21.669 1.00 14.71 92 GLY A C 1
ATOM 728 O O . GLY A 1 92 ? -3.402 30.273 21.026 1.00 15.10 92 GLY A O 1
ATOM 729 N N . ASN A 1 93 ? -1.692 31.717 21.178 1.00 13.91 93 ASN A N 1
ATOM 730 C CA . ASN A 1 93 ? -1.235 31.480 19.813 1.00 14.32 93 ASN A CA 1
ATOM 731 C C . ASN A 1 93 ? -0.929 29.995 19.601 1.00 13.35 93 ASN A C 1
ATOM 732 O O . ASN A 1 93 ? -1.220 29.434 18.536 1.00 14.19 93 ASN A O 1
ATOM 737 N N . TRP A 1 94 ? -0.274 29.370 20.579 1.00 13.01 94 TRP A N 1
ATOM 738 C CA . TRP A 1 94 ? 0.273 28.036 20.400 1.00 12.43 94 TRP A CA 1
ATOM 739 C C . TRP A 1 94 ? -0.298 26.940 21.292 1.00 11.83 94 TRP A C 1
ATOM 740 O O . TRP A 1 94 ? 0.063 25.778 21.145 1.00 12.41 94 TRP A O 1
ATOM 751 N N . ARG A 1 95 ? -1.134 27.304 22.255 1.00 11.00 95 ARG A N 1
ATOM 752 C CA . ARG A 1 95 ? -1.584 26.322 23.249 1.00 10.81 95 ARG A CA 1
ATOM 753 C C . ARG A 1 95 ? -2.261 25.106 22.646 1.00 11.33 95 ARG A C 1
ATOM 754 O O . ARG A 1 95 ? -1.848 23.961 22.909 1.00 11.36 95 ARG A O 1
ATOM 762 N N . LYS A 1 96 ? -3.277 25.326 21.818 1.00 11.03 96 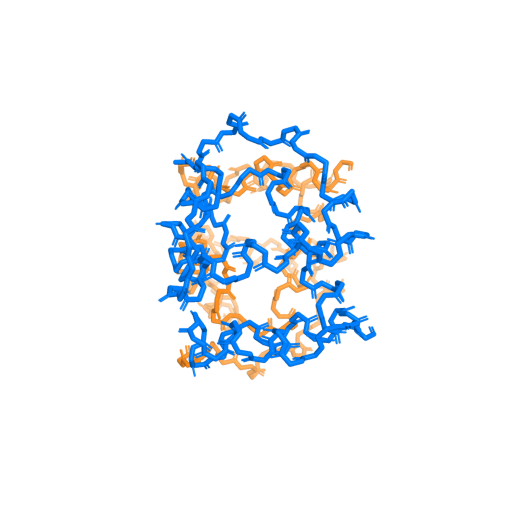LYS A N 1
ATOM 763 C CA . LYS A 1 96 ? -3.978 24.195 21.242 1.00 11.86 96 LYS A CA 1
ATOM 764 C C . LYS A 1 96 ? -3.082 23.409 20.276 1.00 11.40 96 LYS A C 1
ATOM 765 O O . LYS A 1 96 ? -3.121 22.180 20.254 1.00 12.45 96 LYS A O 1
ATOM 771 N N . LYS A 1 97 ? -2.237 24.092 19.525 1.00 11.81 97 LYS A N 1
ATOM 772 C CA . LYS A 1 97 ? -1.346 23.406 18.601 1.00 11.81 97 LYS A CA 1
ATOM 773 C C . LYS A 1 97 ? -0.413 22.438 19.333 1.00 12.79 97 LYS A C 1
ATOM 774 O O . LYS A 1 97 ? -0.236 21.299 18.889 1.00 13.41 97 LYS A O 1
ATOM 780 N N . TYR A 1 98 ? 0.182 22.861 20.437 1.00 12.21 98 TYR A N 1
ATOM 781 C CA . TYR A 1 98 ? 1.101 21.975 21.171 1.00 12.48 98 TYR A CA 1
ATOM 782 C C . TYR A 1 98 ? 0.343 20.875 21.887 1.00 12.81 98 TYR A C 1
ATOM 783 O O . TYR A 1 98 ? 0.805 19.720 21.923 1.00 13.62 98 TYR A O 1
ATOM 792 N N . GLU A 1 99 ? -0.821 21.189 22.451 1.00 11.92 99 GLU A N 1
ATOM 793 C CA . GLU A 1 99 ? -1.604 20.157 23.135 1.00 12.75 99 GLU A CA 1
ATOM 794 C C 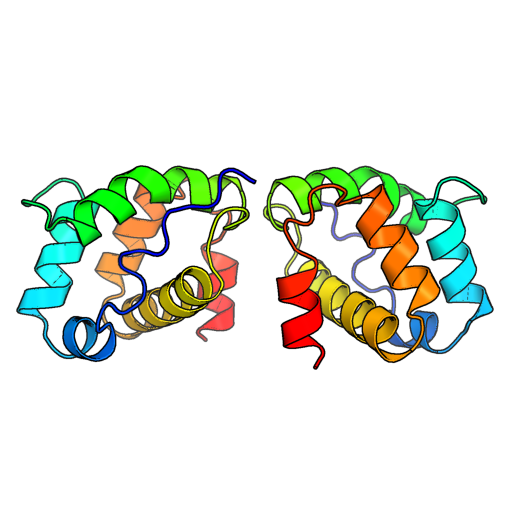. GLU A 1 99 ? -2.068 19.080 22.164 1.00 13.65 99 GLU A C 1
ATOM 795 O O . GLU A 1 99 ? -2.087 17.882 22.512 1.00 14.37 99 GLU A O 1
ATOM 801 N N . ASP A 1 100 ? -2.427 19.477 20.946 1.00 14.88 100 ASP A N 1
ATOM 802 C CA . ASP A 1 100 ? -2.890 18.494 19.958 1.00 16.25 100 ASP A CA 1
ATOM 803 C C . ASP A 1 100 ? -1.736 17.555 19.588 1.00 17.40 100 ASP A C 1
ATOM 804 O O . ASP A 1 100 ? -1.934 16.335 19.444 1.00 18.40 100 ASP A O 1
ATOM 809 N N . ARG A 1 101 ? -0.532 18.108 19.466 1.00 18.22 101 ARG A N 1
ATOM 810 C CA . ARG A 1 101 ? 0.652 17.289 19.142 1.00 19.22 101 ARG A CA 1
ATOM 811 C C . ARG A 1 101 ? 0.941 16.320 20.256 1.00 20.63 101 ARG A C 1
ATOM 812 O O . ARG A 1 101 ? 1.219 15.149 20.006 1.00 20.50 101 ARG A O 1
ATOM 820 N N . ALA A 1 102 ? 0.884 16.804 21.489 1.00 20.80 102 ALA A N 1
ATOM 821 C CA . ALA A 1 102 ? 1.172 15.978 22.652 1.00 21.98 102 ALA A CA 1
ATOM 822 C C . ALA A 1 102 ? 0.222 14.798 22.751 1.00 22.84 102 ALA A C 1
ATOM 823 O O . ALA A 1 102 ? 0.654 13.704 23.082 1.00 24.13 102 ALA A O 1
ATOM 825 N N . LYS A 1 103 ? -1.057 15.027 22.457 1.00 23.88 103 LYS A N 1
ATOM 826 C CA . LYS A 1 103 ? -2.091 13.992 22.528 1.00 24.54 103 LYS A CA 1
ATOM 827 C C . LYS A 1 103 ? -1.993 12.968 21.402 1.00 24.92 103 LYS A C 1
ATOM 828 O O . LYS A 1 103 ? -1.403 13.256 20.360 1.00 26.11 103 LYS A O 1
ATOM 830 N N . GLU B 1 1 ? -5.230 35.044 17.365 1.00 33.60 1 GLU B N 1
ATOM 831 C CA . GLU B 1 1 ? -5.717 36.453 17.345 1.00 33.34 1 GLU B CA 1
ATOM 832 C C . GLU B 1 1 ? -5.358 37.087 16.016 1.00 32.71 1 GLU B C 1
ATOM 833 O O . GLU B 1 1 ? -4.181 37.332 15.741 1.00 34.04 1 GLU B O 1
ATOM 835 N N . ASP B 1 2 ? -6.358 37.322 15.173 1.00 31.60 2 ASP B N 1
ATOM 836 C CA . ASP B 1 2 ? -6.109 37.897 13.865 1.00 29.95 2 ASP B CA 1
ATOM 837 C C . ASP B 1 2 ? -5.654 36.721 13.004 1.00 27.77 2 ASP B C 1
ATOM 838 O O . ASP B 1 2 ? -4.785 36.865 12.151 1.00 28.57 2 ASP B O 1
ATOM 840 N N . LYS B 1 3 ? -6.220 35.547 13.272 1.00 25.40 3 LYS B N 1
ATOM 841 C CA . LYS B 1 3 ? -5.872 34.320 12.563 1.00 22.99 3 LYS B CA 1
ATOM 842 C C . LYS B 1 3 ? -6.164 34.491 11.062 1.00 19.85 3 LYS B C 1
ATOM 843 O O . LYS B 1 3 ? -7.088 35.223 10.717 1.00 19.76 3 LYS B O 1
ATOM 845 N N . TYR B 1 4 ? -5.396 33.849 10.166 1.00 16.61 4 TYR B N 1
ATOM 846 C CA . TYR B 1 4 ? -5.701 33.923 8.735 1.00 15.45 4 TYR B CA 1
ATOM 847 C C . TYR B 1 4 ? -7.025 33.195 8.504 1.00 15.41 4 TYR B C 1
ATOM 848 O O . TYR B 1 4 ? -7.402 32.330 9.271 1.00 15.83 4 TYR B O 1
ATOM 857 N N . THR B 1 5 ? -7.724 33.552 7.435 1.00 14.81 5 THR B N 1
ATOM 858 C CA . THR B 1 5 ? -8.990 32.878 7.109 1.00 15.05 5 THR B CA 1
ATOM 859 C C . THR B 1 5 ? -8.786 31.381 6.889 1.00 13.97 5 THR B C 1
ATOM 860 O O . THR B 1 5 ? -7.763 30.963 6.369 1.00 13.46 5 THR B O 1
ATOM 864 N N . ASP B 1 6 ? -9.776 30.576 7.277 1.00 13.31 6 ASP B N 1
ATOM 865 C CA . ASP B 1 6 ? -9.744 29.146 7.038 1.00 13.72 6 ASP B CA 1
ATOM 866 C C . ASP B 1 6 ? -10.675 28.736 5.901 1.00 12.45 6 ASP B C 1
ATOM 867 O O . ASP B 1 6 ? -10.844 27.544 5.646 1.00 12.98 6 ASP B O 1
ATOM 872 N N . LYS B 1 7 ? -11.247 29.707 5.190 1.00 11.91 7 LYS B N 1
ATOM 873 C CA . LYS B 1 7 ? -12.259 29.388 4.204 1.00 12.20 7 LYS B CA 1
ATOM 874 C C . LYS B 1 7 ? -11.739 28.584 3.003 1.00 12.43 7 LYS B C 1
ATOM 875 O O . LYS B 1 7 ? -12.526 27.919 2.322 1.00 12.24 7 LYS B O 1
ATOM 881 N N . TYR B 1 8 ? -10.435 28.620 2.722 1.00 11.98 8 TYR B N 1
ATOM 882 C CA . TYR B 1 8 ? -9.863 27.839 1.626 1.00 12.47 8 TYR B CA 1
ATOM 883 C C . TYR B 1 8 ? -9.186 26.552 2.126 1.00 12.53 8 TYR B C 1
ATOM 884 O O . TYR B 1 8 ? -8.551 25.845 1.349 1.00 12.29 8 TYR B O 1
ATOM 893 N N . ASP B 1 9 ? -9.313 26.239 3.412 1.00 13.53 9 ASP B N 1
ATOM 894 C CA . ASP B 1 9 ? -8.543 25.121 3.985 1.00 14.15 9 ASP B CA 1
ATOM 895 C C . ASP B 1 9 ? -8.876 23.720 3.498 1.00 13.91 9 ASP B C 1
ATOM 896 O O . ASP B 1 9 ? -8.125 22.785 3.778 1.00 14.26 9 ASP B O 1
ATOM 901 N N . ASN B 1 10 ? -9.958 23.557 2.749 1.00 13.21 10 ASN B N 1
ATOM 902 C CA . ASN B 1 10 ? -10.270 22.249 2.169 1.00 12.97 10 ASN B CA 1
ATOM 903 C C . ASN B 1 10 ? -9.743 22.105 0.729 1.00 14.90 10 ASN B C 1
ATOM 904 O O . ASN B 1 10 ? -10.126 21.179 -0.002 1.00 14.53 10 ASN B O 1
ATOM 909 N N . ILE B 1 11 ? -8.837 22.998 0.346 1.00 14.91 11 ILE B N 1
ATOM 910 C CA . ILE B 1 11 ? -8.194 22.954 -0.970 1.00 16.03 11 ILE B CA 1
ATOM 911 C C . ILE B 1 11 ? -7.567 21.578 -1.152 1.00 15.89 11 ILE B C 1
ATOM 912 O O . ILE B 1 11 ? -7.011 20.999 -0.206 1.00 15.78 11 ILE B O 1
ATOM 917 N N . ASN B 1 12 ? -7.673 21.075 -2.375 1.00 16.91 12 ASN B N 1
ATOM 918 C CA . ASN B 1 12 ? -7.114 19.777 -2.720 1.00 16.85 12 ASN B CA 1
ATOM 919 C C . ASN B 1 12 ? -5.653 19.934 -3.135 1.00 15.96 12 ASN B C 1
ATOM 920 O O . ASN B 1 12 ? -5.337 20.185 -4.308 1.00 16.12 12 ASN B O 1
ATOM 925 N N . LEU B 1 13 ? -4.770 19.798 -2.155 1.00 15.83 13 LEU B N 1
ATOM 926 C CA . LEU B 1 13 ? -3.329 19.891 -2.374 1.00 16.50 13 LEU B CA 1
ATOM 927 C C . LEU B 1 13 ? -2.809 18.702 -3.159 1.00 16.66 13 LEU B C 1
ATOM 928 O O . LEU B 1 13 ? -1.870 18.857 -3.951 1.00 16.39 13 LEU B O 1
ATOM 933 N N . ASP B 1 14 ? -3.422 17.536 -2.946 1.00 17.32 14 ASP B N 1
ATOM 934 C CA . ASP B 1 14 ? -3.029 16.314 -3.658 1.00 17.88 14 ASP B CA 1
ATOM 935 C C . ASP B 1 14 ? -3.052 16.559 -5.165 1.00 16.71 14 ASP B C 1
ATOM 936 O O . ASP B 1 14 ? -2.088 16.261 -5.894 1.00 17.04 14 ASP B O 1
ATOM 941 N N . GLU B 1 15 ? -4.156 17.117 -5.641 1.00 15.49 15 GLU B N 1
ATOM 942 C CA . GLU B 1 15 ? -4.350 17.380 -7.056 1.00 16.24 15 GLU B CA 1
ATOM 943 C C . GLU B 1 15 ? -3.371 18.439 -7.599 1.00 15.08 15 GLU B C 1
ATOM 944 O O . GLU B 1 15 ? -2.853 18.330 -8.709 1.00 14.59 15 GLU B O 1
ATOM 950 N N . ILE B 1 16 ? -3.072 19.474 -6.816 1.00 14.33 16 ILE B N 1
ATOM 951 C CA . ILE B 1 16 ? -2.129 20.494 -7.295 1.00 14.45 16 ILE B CA 1
ATOM 952 C C . ILE B 1 16 ? -0.701 19.940 -7.484 1.00 14.30 16 ILE B C 1
ATOM 953 O O . ILE B 1 16 ? -0.015 20.214 -8.474 1.00 14.69 16 ILE B O 1
ATOM 958 N N . LEU B 1 17 ? -0.267 19.143 -6.518 1.00 13.68 17 LEU B N 1
ATOM 959 C CA . LEU B 1 17 ? 1.078 18.591 -6.547 1.00 14.55 17 LEU B CA 1
ATOM 960 C C . LEU B 1 17 ? 1.237 17.507 -7.605 1.00 15.51 17 LEU B C 1
ATOM 961 O O . LEU B 1 17 ? 2.323 17.348 -8.167 1.00 17.01 17 LEU B O 1
ATOM 966 N N . ALA B 1 18 ? 0.154 16.806 -7.910 1.00 14.86 18 ALA B N 1
ATOM 967 C CA . ALA B 1 18 ? 0.198 15.718 -8.892 1.00 15.34 18 ALA B CA 1
ATOM 968 C C . ALA B 1 18 ? 0.109 16.197 -10.323 1.00 16.04 18 ALA B C 1
ATOM 969 O O . ALA B 1 18 ? 0.431 15.441 -11.242 1.00 17.15 18 ALA B O 1
ATOM 971 N N . ASN B 1 19 ? -0.324 17.440 -10.544 1.00 15.53 19 ASN B N 1
ATOM 972 C CA . ASN B 1 19 ? -0.505 17.942 -11.893 1.00 16.09 19 ASN B CA 1
ATOM 973 C C . ASN B 1 19 ? 0.269 19.235 -12.159 1.00 16.07 19 ASN B C 1
ATOM 974 O O . ASN B 1 19 ? -0.039 20.286 -11.605 1.00 15.81 19 ASN B O 1
ATOM 979 N N . LYS B 1 20 ? 1.275 19.141 -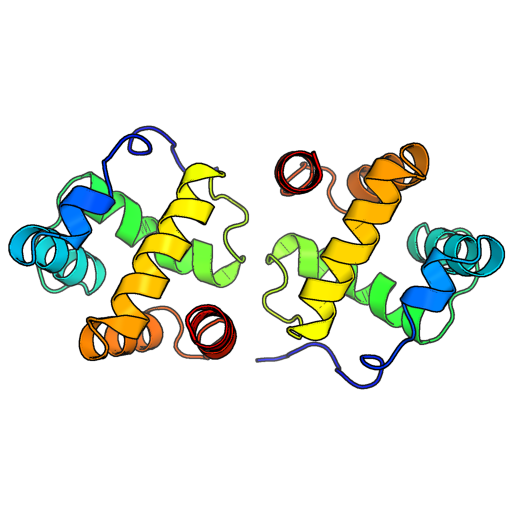13.021 1.00 16.48 20 LYS B N 1
ATOM 980 C CA . LYS B 1 20 ? 2.157 20.273 -13.284 1.00 17.09 20 LYS B CA 1
ATOM 981 C C . LYS B 1 20 ? 1.477 21.563 -13.737 1.00 16.71 20 LYS B C 1
ATOM 982 O O . LYS B 1 20 ? 1.887 22.632 -13.329 1.00 16.22 20 LYS B O 1
ATOM 988 N N . ARG B 1 21 ? 0.453 21.492 -14.572 1.00 17.18 21 ARG B N 1
ATOM 989 C CA . ARG B 1 21 ? -0.208 22.704 -15.032 1.00 18.10 21 ARG B CA 1
ATOM 990 C C . ARG B 1 21 ? -0.784 23.493 -13.850 1.00 17.66 21 ARG B C 1
ATOM 991 O O . ARG B 1 21 ? -0.726 24.736 -13.826 1.00 18.16 21 ARG B O 1
ATOM 999 N N . LEU B 1 22 ? -1.313 22.776 -12.860 1.00 16.47 22 LEU B N 1
ATOM 1000 C CA . LEU B 1 22 ? -1.895 23.423 -11.690 1.00 16.08 22 LEU B CA 1
ATOM 1001 C C . LEU B 1 22 ? -0.823 24.017 -10.770 1.00 15.58 22 LEU B C 1
ATOM 1002 O O . LEU B 1 22 ? -0.955 25.148 -10.304 1.00 15.49 22 LEU B O 1
ATOM 1007 N N . LEU B 1 23 ? 0.220 23.242 -10.502 1.00 15.00 23 LEU B N 1
ATOM 1008 C CA . LEU B 1 23 ? 1.305 23.699 -9.645 1.00 15.30 23 LEU B CA 1
ATOM 1009 C C . LEU B 1 23 ? 1.939 24.977 -10.205 1.00 15.72 23 LEU B C 1
ATOM 1010 O O . LEU B 1 23 ? 2.119 25.963 -9.476 1.00 16.45 23 LEU B O 1
ATOM 1015 N N . VAL B 1 24 ? 2.255 24.958 -11.502 1.00 16.27 24 VAL B N 1
ATOM 1016 C CA . VAL B 1 24 ? 2.907 26.103 -12.165 1.00 16.90 24 VAL B CA 1
ATOM 1017 C C . VAL B 1 24 ? 2.040 27.350 -12.084 1.00 15.87 24 VAL B C 1
ATOM 1018 O O . VAL B 1 24 ? 2.553 28.470 -11.930 1.00 14.94 24 VAL B O 1
ATOM 1022 N N . ALA B 1 25 ? 0.728 27.186 -12.193 1.00 14.93 25 ALA B N 1
ATOM 1023 C CA . ALA B 1 25 ? -0.147 28.348 -12.075 1.00 15.07 25 ALA B CA 1
ATOM 1024 C C . ALA B 1 25 ? 0.023 29.027 -10.700 1.00 14.39 25 ALA B C 1
ATOM 1025 O O . ALA B 1 25 ? 0.113 30.254 -10.616 1.00 14.73 25 ALA B O 1
ATOM 1027 N N . TYR B 1 26 ? 0.074 28.233 -9.630 1.00 13.50 26 TYR B N 1
ATOM 1028 C CA . TYR B 1 26 ? 0.273 28.768 -8.287 1.00 12.76 26 TYR B CA 1
ATOM 1029 C C . TYR B 1 26 ? 1.676 29.383 -8.116 1.00 11.84 26 TYR B C 1
ATOM 1030 O O . TYR B 1 26 ? 1.816 30.449 -7.562 1.00 12.54 26 TYR B O 1
ATOM 1039 N N . VAL B 1 27 ? 2.692 28.716 -8.659 1.00 11.98 27 VAL B N 1
ATOM 1040 C CA . VAL B 1 27 ? 4.046 29.246 -8.569 1.00 12.32 27 VAL B CA 1
ATOM 1041 C C . VAL B 1 27 ? 4.129 30.598 -9.293 1.00 12.02 27 VAL B C 1
ATOM 1042 O O . VAL B 1 27 ? 4.671 31.571 -8.751 1.00 12.64 27 VAL B O 1
ATOM 1046 N N . ASN B 1 28 ? 3.574 30.674 -10.505 1.00 12.06 28 ASN B N 1
ATOM 1047 C CA . ASN B 1 28 ? 3.630 31.926 -11.271 1.00 12.37 28 ASN B CA 1
ATOM 1048 C C . ASN B 1 28 ? 2.915 33.067 -10.545 1.00 12.83 28 ASN B C 1
ATOM 1049 O O . ASN B 1 28 ? 3.384 34.204 -10.575 1.00 12.75 28 ASN B O 1
ATOM 1054 N N . CYS B 1 29 ? 1.796 32.765 -9.887 1.00 12.90 29 CYS B N 1
ATOM 1055 C CA . CYS B 1 29 ? 1.069 33.757 -9.109 1.00 13.59 29 CYS B CA 1
ATOM 1056 C C . CYS B 1 29 ? 1.928 34.315 -7.966 1.00 12.58 29 CYS B C 1
ATOM 1057 O O . CYS B 1 29 ? 2.084 35.526 -7.818 1.00 12.45 29 CYS B O 1
ATOM 1060 N N . VAL B 1 30 ? 2.489 33.423 -7.154 1.00 12.92 30 VAL B N 1
ATOM 1061 C CA . VAL B 1 30 ? 3.266 33.819 -6.000 1.00 13.14 30 VAL B CA 1
ATOM 1062 C C . VAL B 1 30 ? 4.576 34.497 -6.421 1.00 13.30 30 VAL B C 1
ATOM 1063 O O . VAL B 1 30 ? 5.075 35.386 -5.728 1.00 13.45 30 VAL B O 1
ATOM 1067 N N . MET B 1 31 ? 5.117 34.111 -7.567 1.00 12.67 31 MET B N 1
ATOM 1068 C CA . MET B 1 31 ? 6.335 34.754 -8.088 1.00 13.86 31 MET B CA 1
ATOM 1069 C C . MET B 1 31 ? 6.050 36.036 -8.884 1.00 15.85 31 MET B C 1
ATOM 1070 O O . MET B 1 31 ? 6.950 36.630 -9.505 1.00 16.82 31 MET B O 1
ATOM 1075 N N . GLU B 1 32 ? 4.796 36.475 -8.855 1.00 16.93 32 GLU B N 1
ATOM 1076 C CA . GLU B 1 32 ? 4.395 37.720 -9.507 1.00 18.69 32 GLU B CA 1
A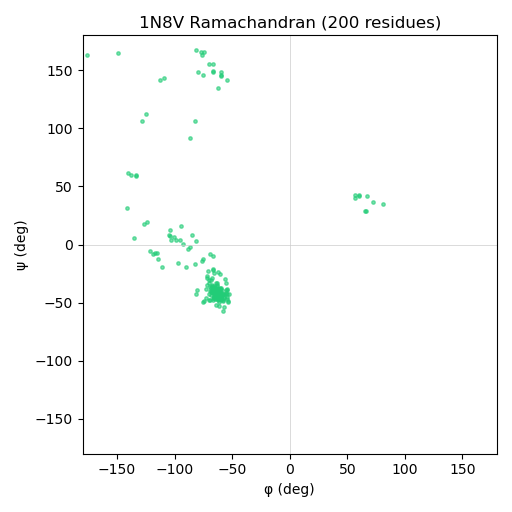TOM 1077 C C . GLU B 1 32 ? 4.664 37.717 -11.029 1.00 18.42 32 GLU B C 1
ATOM 1078 O O . GLU B 1 32 ? 5.104 38.728 -11.600 1.00 19.96 32 GLU B O 1
ATOM 1084 N N . ARG B 1 33 ? 4.352 36.587 -11.679 1.00 18.17 33 ARG B N 1
ATOM 1085 C CA . ARG B 1 33 ? 4.495 36.413 -13.132 1.00 18.16 33 ARG B CA 1
ATOM 1086 C C . ARG B 1 33 ? 3.352 35.602 -13.766 1.00 18.47 33 ARG B C 1
ATOM 1087 O O . ARG B 1 33 ? 3.535 34.898 -14.755 1.00 20.15 33 ARG B O 1
ATOM 1095 N N . GLY B 1 34 ? 2.167 35.722 -13.183 1.00 18.07 34 GLY B N 1
ATOM 1096 C CA . GLY B 1 34 ? 0.988 35.041 -13.675 1.00 17.97 34 GLY B CA 1
ATOM 1097 C C . GLY B 1 34 ? -0.230 35.444 -12.856 1.00 17.70 34 GLY B C 1
ATOM 1098 O O . GLY B 1 34 ? -0.094 35.969 -11.759 1.00 18.23 34 GLY B O 1
ATOM 1099 N N . LYS B 1 35 ? -1.418 35.184 -13.394 1.00 18.55 35 LYS B N 1
ATOM 1100 C CA . LYS B 1 35 ? -2.670 35.509 -12.706 1.00 18.78 35 LYS B CA 1
ATOM 1101 C C . LYS B 1 35 ? -2.869 34.590 -11.506 1.00 17.83 35 LYS B C 1
ATOM 1102 O O . LYS B 1 35 ? -2.346 33.485 -11.463 1.00 17.51 35 LYS B O 1
ATOM 1108 N N . CYS B 1 36 ? -3.642 35.062 -10.529 1.00 17.98 36 CYS B N 1
ATOM 1109 C CA . CYS B 1 36 ? -3.897 34.300 -9.314 1.00 17.99 36 CYS B CA 1
ATOM 1110 C C . CYS B 1 36 ? -5.333 33.849 -9.180 1.00 17.13 36 CYS B C 1
ATOM 1111 O O . CYS B 1 36 ? -6.247 34.620 -9.473 1.00 19.07 36 CYS B O 1
ATOM 1114 N N . SER B 1 37 ? -5.518 32.638 -8.685 1.00 16.25 37 SER B N 1
ATOM 1115 C CA . SER B 1 37 ? -6.826 32.133 -8.276 1.00 15.55 37 SER B CA 1
ATOM 1116 C C . SER B 1 37 ? -7.105 32.788 -6.910 1.00 15.32 37 SER B C 1
ATOM 1117 O O . SER B 1 37 ? -6.211 33.359 -6.299 1.00 13.84 37 SER B O 1
ATOM 1120 N N . PRO B 1 38 ? -8.336 32.758 -6.419 1.00 14.74 38 PRO B N 1
ATOM 1121 C CA . PRO B 1 38 ? -8.587 33.320 -5.091 1.00 14.79 38 PRO B CA 1
ATOM 1122 C C . PRO B 1 38 ? -7.658 32.763 -4.004 1.00 13.84 38 PRO B C 1
ATOM 1123 O O . PRO B 1 38 ? -7.150 33.513 -3.159 1.00 13.92 38 PRO B O 1
ATOM 1127 N N . GLU B 1 39 ? -7.425 31.460 -4.033 1.00 13.47 39 GLU B N 1
ATOM 1128 C CA . GLU B 1 39 ? -6.537 30.819 -3.064 1.00 13.57 39 GLU B CA 1
ATOM 1129 C C . GLU B 1 39 ? -5.084 31.309 -3.226 1.00 13.19 39 GLU B C 1
ATOM 1130 O O . GLU B 1 39 ? -4.390 31.591 -2.246 1.00 13.03 39 GLU B O 1
ATOM 1136 N N . GLY B 1 40 ? -4.622 31.386 -4.469 1.00 12.37 40 GLY B N 1
ATOM 1137 C CA . GLY B 1 40 ? -3.279 31.859 -4.757 1.00 12.20 40 GLY B CA 1
ATOM 1138 C C . GLY B 1 40 ? -3.059 33.280 -4.275 1.00 12.60 40 GLY B C 1
ATOM 1139 O O . GLY B 1 40 ? -1.992 33.609 -3.736 1.00 12.24 40 GLY B O 1
ATOM 1140 N N . LYS B 1 41 ? -4.047 34.137 -4.503 1.00 13.17 41 LYS B N 1
ATOM 1141 C CA . LYS B 1 41 ? -3.980 35.523 -4.076 1.00 13.94 41 LYS B CA 1
ATOM 1142 C C . LYS B 1 41 ? -3.880 35.583 -2.548 1.00 13.20 41 LYS B C 1
ATOM 1143 O O . LYS B 1 41 ? -3.078 36.364 -1.995 1.00 13.21 41 LYS B O 1
ATOM 1149 N N . GLU B 1 42 ? -4.653 34.754 -1.852 1.00 12.19 42 GLU B N 1
ATOM 1150 C CA . GLU B 1 42 ? -4.633 34.774 -0.400 1.00 13.50 42 GLU B CA 1
ATOM 1151 C C . GLU B 1 42 ? -3.267 34.351 0.118 1.00 12.97 42 GLU B C 1
ATOM 1152 O O . GLU B 1 42 ? -2.734 34.935 1.068 1.00 13.41 42 GLU B O 1
ATOM 1158 N N . LEU B 1 43 ? -2.678 33.332 -0.490 1.00 12.55 43 LEU B N 1
ATOM 1159 C CA . LEU B 1 43 ? -1.354 32.880 -0.106 1.00 12.66 43 LEU B CA 1
ATOM 1160 C C . LEU B 1 43 ? -0.315 33.976 -0.363 1.00 12.20 43 LEU B C 1
ATOM 1161 O O . LEU B 1 43 ? 0.513 34.284 0.494 1.00 12.23 43 LEU B O 1
ATOM 1166 N N . LYS B 1 44 ? -0.351 34.585 -1.537 1.00 12.29 44 LYS B N 1
ATOM 1167 C CA . LYS B 1 44 ? 0.607 35.617 -1.897 1.00 13.00 44 LYS B CA 1
ATOM 1168 C C . LYS B 1 44 ? 0.556 36.781 -0.911 1.00 13.43 44 LYS B C 1
ATOM 1169 O O . LYS B 1 44 ? 1.606 37.318 -0.553 1.00 15.33 44 LYS B O 1
ATOM 1175 N N . GLU B 1 45 ? -0.631 37.152 -0.461 1.00 12.97 45 GLU B N 1
ATOM 1176 C CA . GLU B 1 45 ? -0.813 38.295 0.429 1.00 13.84 45 GLU B CA 1
ATOM 1177 C C . GLU B 1 45 ? -0.422 38.066 1.880 1.00 13.03 45 GLU B C 1
ATOM 1178 O O . GLU B 1 45 ? -0.286 39.037 2.629 1.00 14.38 45 GLU B O 1
ATOM 1184 N N . HIS B 1 46 ? -0.232 36.815 2.288 1.00 11.92 46 HIS B N 1
ATOM 1185 C CA . HIS B 1 46 ? 0.126 36.520 3.666 1.00 11.99 46 HIS B CA 1
ATOM 1186 C C . HIS B 1 46 ? 1.438 35.776 3.827 1.00 10.84 46 HIS B C 1
ATOM 1187 O O . HIS B 1 46 ? 1.881 35.572 4.958 1.00 11.04 46 HIS B O 1
ATOM 1194 N N . LEU B 1 47 ? 2.066 35.363 2.734 1.00 10.39 47 LEU B N 1
ATOM 1195 C CA . LEU B 1 47 ? 3.291 34.568 2.831 1.00 11.12 47 LEU B CA 1
ATOM 1196 C C . LEU B 1 47 ? 4.435 35.277 3.568 1.00 11.93 47 LEU B C 1
ATOM 1197 O O . LEU B 1 47 ? 5.122 34.685 4.423 1.00 11.37 47 LEU B O 1
ATOM 1202 N N . GLN B 1 48 ? 4.648 36.554 3.282 1.00 11.57 48 GLN B N 1
ATOM 1203 C CA . GLN B 1 48 ? 5.701 37.293 3.958 1.00 12.38 48 GLN B CA 1
ATOM 1204 C C . GLN B 1 48 ? 5.473 37.366 5.465 1.00 12.30 48 GLN B C 1
ATOM 1205 O O . GLN B 1 48 ? 6.413 37.156 6.260 1.00 12.84 48 GLN B O 1
ATOM 1211 N N . ASP B 1 49 ? 4.253 37.682 5.885 1.00 11.74 49 ASP B N 1
ATOM 1212 C CA . ASP B 1 49 ? 3.932 37.760 7.297 1.00 11.80 49 ASP B CA 1
ATOM 1213 C C . ASP B 1 49 ? 4.157 36.425 7.969 1.00 11.43 49 ASP B C 1
ATOM 1214 O O . ASP B 1 49 ? 4.699 36.380 9.075 1.00 11.27 49 ASP B O 1
ATOM 1219 N N . ALA B 1 50 ? 3.755 35.331 7.343 1.00 10.64 50 ALA B N 1
ATOM 1220 C CA . ALA B 1 50 ? 3.923 34.006 7.929 1.00 11.06 50 ALA B CA 1
ATOM 1221 C C . ALA B 1 50 ? 5.381 33.652 8.118 1.00 10.98 50 ALA B C 1
ATOM 1222 O O . ALA B 1 50 ? 5.766 32.990 9.095 1.00 11.27 50 ALA B O 1
ATOM 1224 N N . ILE B 1 51 ? 6.229 34.073 7.196 1.00 10.48 51 ILE B N 1
ATOM 1225 C CA . ILE B 1 51 ? 7.673 33.848 7.304 1.00 12.31 51 ILE B CA 1
ATOM 1226 C C . ILE B 1 51 ? 8.260 34.682 8.437 1.00 12.04 51 ILE B C 1
ATOM 1227 O O . ILE B 1 51 ? 9.130 34.203 9.201 1.00 12.65 51 ILE B O 1
ATOM 1232 N N . GLU B 1 52 ? 7.748 35.879 8.629 1.00 11.47 52 GLU B N 1
ATOM 1233 C CA . GLU B 1 52 ? 8.244 36.776 9.678 1.00 12.90 52 GLU B CA 1
ATOM 1234 C C . GLU B 1 52 ? 7.867 36.329 11.083 1.00 12.15 52 GLU B C 1
ATOM 1235 O O . GLU B 1 52 ? 8.606 36.597 12.046 1.00 12.08 52 GLU B O 1
ATOM 1241 N N . ASN B 1 53 ? 6.769 35.606 11.240 1.00 11.25 53 ASN B N 1
ATOM 1242 C CA . ASN B 1 53 ? 6.324 35.177 12.560 1.00 11.28 53 ASN B CA 1
ATOM 1243 C C . ASN B 1 53 ? 6.135 33.682 12.739 1.00 10.87 53 ASN B C 1
ATOM 1244 O O . ASN B 1 53 ? 5.492 33.239 13.702 1.00 12.18 53 ASN B O 1
ATOM 1249 N N . GLY B 1 54 ? 6.751 32.885 11.873 1.00 10.65 54 GLY B N 1
ATOM 1250 C CA . GLY B 1 54 ? 6.713 31.444 11.990 1.00 11.15 54 GLY B CA 1
ATOM 1251 C C . GLY B 1 54 ? 5.324 30.824 12.025 1.00 11.20 54 GLY B C 1
ATOM 1252 O O . GLY B 1 54 ? 5.075 29.844 12.764 1.00 13.01 54 GLY B O 1
ATOM 1253 N N . CYS B 1 55 ? 4.415 31.364 11.193 1.00 11.40 55 CYS B N 1
ATOM 1254 C CA . CYS B 1 55 ? 3.052 30.825 11.054 1.00 12.39 55 CYS B CA 1
ATOM 1255 C C . CYS B 1 55 ? 2.210 30.987 12.328 1.00 12.20 55 CYS B C 1
ATOM 1256 O O . CYS B 1 55 ? 1.261 30.231 12.569 1.00 12.23 55 CYS B O 1
ATOM 1259 N N . LYS B 1 56 ? 2.518 32.026 13.096 1.00 11.58 56 LYS B N 1
ATOM 1260 C CA . LYS B 1 56 ? 1.743 32.337 14.306 1.00 12.50 56 LYS B CA 1
ATOM 1261 C C . LYS B 1 56 ? 0.246 32.496 14.020 1.00 12.02 56 LYS B C 1
ATOM 1262 O O . LYS B 1 56 ? -0.599 32.129 14.871 1.00 13.28 56 LYS B O 1
ATOM 1268 N N . LYS B 1 57 ? -0.110 33.007 12.848 1.00 11.57 57 LYS B N 1
ATOM 1269 C CA . LYS B 1 57 ? -1.514 33.200 12.485 1.00 12.03 57 LYS B CA 1
ATOM 1270 C C . LYS B 1 57 ? -2.077 32.085 11.595 1.00 11.97 57 LYS B C 1
ATOM 1271 O O . LYS B 1 57 ? -3.218 32.178 11.140 1.00 12.52 57 LYS B O 1
ATOM 1277 N N . CYS B 1 58 ? -1.281 31.053 11.315 1.00 11.59 58 CYS B N 1
ATOM 1278 C CA . CYS B 1 58 ? -1.723 29.965 10.456 1.00 12.10 58 CYS B CA 1
ATOM 1279 C C . CYS B 1 58 ? -2.609 28.966 11.172 1.00 12.77 58 CYS B C 1
ATOM 1280 O O . CYS B 1 58 ? -2.404 28.686 12.370 1.00 13.79 58 CYS B O 1
ATOM 1283 N N . THR B 1 59 ? -3.537 28.383 10.428 1.00 12.59 59 THR B N 1
ATOM 1284 C CA . THR B 1 59 ? -4.320 27.274 10.967 1.00 13.81 59 THR B CA 1
ATOM 1285 C C . THR B 1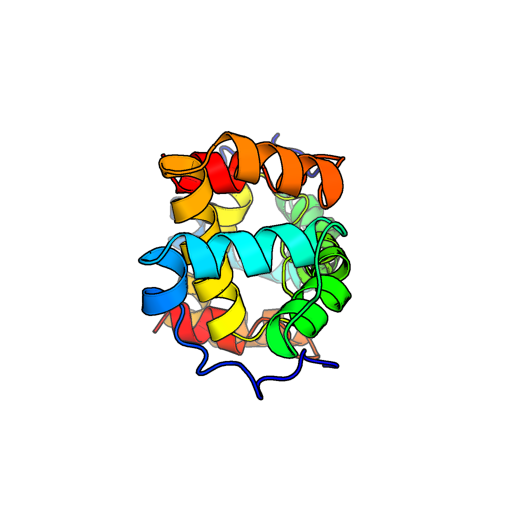 59 ? -3.427 26.037 10.956 1.00 14.88 59 THR B C 1
ATOM 1286 O O . THR B 1 59 ? -2.408 26.035 10.291 1.00 13.56 59 THR B O 1
ATOM 1290 N N . GLU B 1 60 ? -3.774 24.982 11.699 1.00 17.06 60 GLU B N 1
ATOM 1291 C CA . GLU B 1 60 ? -2.968 23.765 11.671 1.00 18.45 60 GLU B CA 1
ATOM 1292 C C . GLU B 1 60 ? -2.940 23.203 10.227 1.00 17.67 60 GLU B C 1
ATOM 1293 O O . GLU B 1 60 ? -1.883 22.775 9.760 1.00 17.68 60 GLU B O 1
ATOM 1299 N N . ASN B 1 61 ? -4.062 23.282 9.516 1.00 17.26 61 ASN B N 1
ATOM 1300 C CA . ASN B 1 61 ? -4.124 22.828 8.112 1.00 17.80 61 ASN B CA 1
ATOM 1301 C C . ASN B 1 61 ? -3.113 23.571 7.226 1.00 16.18 61 ASN B C 1
ATOM 1302 O O . ASN B 1 61 ? -2.426 22.982 6.377 1.00 15.62 61 ASN B O 1
ATOM 1307 N N . GLN B 1 62 ? -3.012 24.880 7.419 1.00 14.73 62 GLN B N 1
ATOM 1308 C CA . GLN B 1 62 ? -2.067 25.693 6.668 1.00 14.17 62 GLN B CA 1
ATOM 1309 C C . GLN B 1 62 ? -0.630 25.317 6.974 1.00 13.99 62 GLN B C 1
ATOM 1310 O O . GLN B 1 62 ? 0.173 25.240 6.059 1.00 13.43 62 GLN B O 1
ATOM 1316 N N . GLU B 1 63 ? -0.288 25.047 8.236 1.00 13.75 63 GLU B N 1
ATOM 1317 C CA . GLU B 1 63 ? 1.082 24.647 8.578 1.00 15.57 63 GLU B CA 1
ATOM 1318 C C . GLU B 1 63 ? 1.464 23.299 7.981 1.00 15.36 63 GLU B C 1
ATOM 1319 O O . GLU B 1 63 ? 2.581 23.117 7.469 1.00 15.55 63 GLU B O 1
ATOM 1325 N N . LYS B 1 64 ? 0.558 22.344 8.095 1.00 16.43 64 LYS B N 1
ATOM 1326 C CA . LYS B 1 64 ? 0.842 21.017 7.567 1.00 16.39 64 LYS B CA 1
ATOM 1327 C C . LYS B 1 64 ? 0.899 21.078 6.038 1.00 15.60 64 LYS B C 1
ATOM 1328 O O . LYS B 1 64 ? 1.730 20.409 5.432 1.00 15.66 64 LYS B O 1
ATOM 1334 N N . GLY B 1 65 ? 0.036 21.879 5.420 1.00 14.35 65 GLY B N 1
ATOM 1335 C CA . GLY B 1 65 ? 0.011 22.036 3.955 1.00 13.38 65 GLY B CA 1
ATOM 1336 C C . GLY B 1 65 ? 1.292 22.697 3.480 1.00 12.99 65 GLY B C 1
ATOM 1337 O O . GLY B 1 65 ? 1.878 22.302 2.476 1.00 13.60 65 GLY B O 1
ATOM 1338 N N . ALA B 1 66 ? 1.779 23.673 4.234 1.00 12.63 66 ALA B N 1
ATOM 1339 C CA . ALA B 1 66 ? 3.029 24.344 3.908 1.00 13.24 66 ALA B CA 1
ATOM 1340 C C . ALA B 1 66 ? 4.178 23.338 3.870 1.00 13.86 66 ALA B C 1
ATOM 1341 O O . ALA B 1 66 ? 4.947 23.304 2.927 1.00 13.35 66 ALA B O 1
ATOM 1343 N N . TYR B 1 67 ? 4.287 22.476 4.885 1.00 14.91 67 TYR B N 1
ATOM 1344 C CA . TYR B 1 67 ? 5.414 21.543 4.859 1.00 15.78 67 TYR B CA 1
ATOM 1345 C C . TYR B 1 67 ? 5.256 20.542 3.714 1.00 14.32 67 TYR B C 1
ATOM 1346 O O . TYR B 1 67 ? 6.222 20.203 3.021 1.00 14.37 67 TYR B O 1
ATOM 1355 N N . ARG B 1 68 ? 4.044 20.059 3.488 1.00 13.70 68 ARG B N 1
ATOM 1356 C CA . ARG B 1 68 ? 3.846 19.127 2.381 1.00 13.89 68 ARG B CA 1
ATOM 1357 C C . ARG B 1 68 ? 4.295 19.730 1.032 1.00 13.94 68 ARG B C 1
ATOM 1358 O O . ARG B 1 68 ? 4.985 19.082 0.242 1.00 13.72 68 ARG B O 1
ATOM 1366 N N . VAL B 1 69 ? 3.903 20.968 0.771 1.00 12.29 69 VAL B N 1
ATOM 1367 C CA . VAL B 1 69 ? 4.279 21.626 -0.468 1.00 12.05 69 VAL B CA 1
ATOM 1368 C C . VAL B 1 69 ? 5.785 21.880 -0.540 1.00 11.85 69 VAL B C 1
ATOM 1369 O O . VAL B 1 69 ? 6.411 21.634 -1.560 1.00 12.02 69 VAL B O 1
ATOM 1373 N N . ILE B 1 70 ? 6.346 22.394 0.549 1.00 11.71 70 ILE B N 1
ATOM 1374 C CA . ILE B 1 70 ? 7.768 22.695 0.585 1.00 13.49 70 ILE B CA 1
ATOM 1375 C C . ILE B 1 70 ? 8.592 21.432 0.364 1.00 13.74 70 ILE B C 1
ATOM 1376 O O . ILE B 1 70 ? 9.526 21.437 -0.421 1.00 13.15 70 ILE B O 1
ATOM 1381 N N . GLU B 1 71 ? 8.226 20.330 1.011 1.00 13.27 71 GLU B N 1
ATOM 1382 C CA . GLU B 1 71 ? 8.959 19.081 0.802 1.00 14.36 71 GLU B CA 1
ATOM 1383 C C . GLU B 1 71 ? 8.887 18.640 -0.648 1.00 13.56 71 GLU B C 1
ATOM 1384 O O . GLU B 1 71 ? 9.882 18.176 -1.231 1.00 13.79 71 GLU B O 1
ATOM 1390 N N . HIS B 1 72 ? 7.701 18.756 -1.248 1.00 12.62 72 HIS B N 1
ATOM 1391 C CA . HIS B 1 72 ? 7.528 18.412 -2.645 1.00 13.41 72 HIS B CA 1
ATOM 1392 C C . HIS B 1 72 ? 8.415 19.228 -3.561 1.00 12.73 72 HIS B C 1
ATOM 1393 O O . HIS B 1 72 ? 9.060 18.703 -4.471 1.00 13.67 72 HIS B O 1
ATOM 1400 N N . LEU B 1 73 ? 8.469 20.529 -3.329 1.00 11.90 73 LEU B N 1
ATOM 1401 C CA . LEU B 1 73 ? 9.286 21.413 -4.152 1.00 12.56 73 LEU B CA 1
ATOM 1402 C C . LEU B 1 73 ? 10.778 21.129 -4.006 1.00 12.62 73 LEU B C 1
ATOM 1403 O O . LEU B 1 73 ? 11.519 21.091 -4.999 1.00 13.47 73 LEU B O 1
ATOM 1408 N N . ILE B 1 74 ? 11.230 20.955 -2.771 1.00 12.37 74 ILE B N 1
ATOM 1409 C CA . ILE B 1 74 ? 12.638 20.656 -2.528 1.00 14.53 74 ILE B CA 1
ATOM 1410 C C . ILE B 1 74 ? 13.051 19.382 -3.269 1.00 15.70 74 ILE B C 1
ATOM 1411 O O . ILE B 1 74 ? 14.120 19.319 -3.896 1.00 16.94 74 ILE B O 1
ATOM 1416 N N . LYS B 1 75 ? 12.203 18.367 -3.239 1.00 15.92 75 LYS B N 1
ATOM 1417 C CA . LYS B 1 75 ? 12.558 17.090 -3.844 1.00 17.48 75 LYS B CA 1
ATOM 1418 C C . LYS B 1 75 ? 12.372 17.052 -5.356 1.00 17.43 75 LYS B C 1
ATOM 1419 O O . LYS B 1 75 ? 13.196 16.459 -6.079 1.00 18.96 75 LYS B O 1
ATOM 1425 N N . ASN B 1 76 ? 11.313 17.668 -5.860 1.00 16.60 76 ASN B N 1
ATOM 1426 C CA . ASN B 1 76 ? 10.964 17.556 -7.270 1.00 17.22 76 ASN B CA 1
ATOM 1427 C C . ASN B 1 76 ? 11.126 18.791 -8.150 1.00 16.82 76 ASN B C 1
ATOM 1428 O O . ASN B 1 76 ? 11.166 18.660 -9.367 1.00 17.62 76 ASN B O 1
ATOM 1433 N N . GLU B 1 77 ? 11.184 19.985 -7.542 1.00 15.64 77 GLU B N 1
ATOM 1434 C CA . GLU B 1 77 ? 11.304 21.249 -8.266 1.00 14.56 77 GLU B CA 1
ATOM 1435 C C . GLU B 1 77 ? 12.303 22.167 -7.569 1.00 13.21 77 GLU B C 1
ATOM 1436 O O . GLU B 1 77 ? 11.974 23.277 -7.148 1.00 12.01 77 GLU B O 1
ATOM 1442 N N . ILE B 1 78 ? 13.531 21.704 -7.446 1.00 11.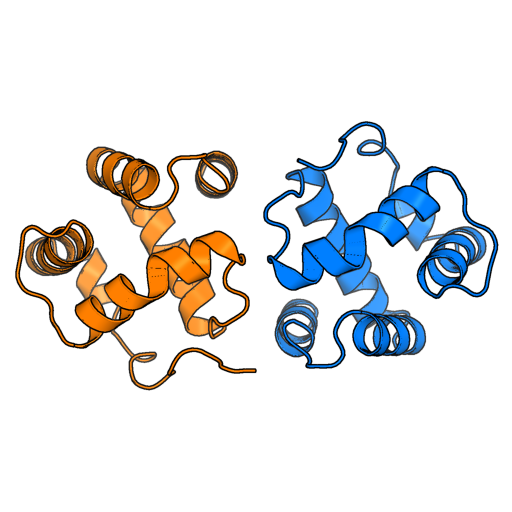90 78 ILE B N 1
ATOM 1443 C CA . ILE B 1 78 ? 14.518 22.426 -6.671 1.00 12.06 78 ILE B CA 1
ATOM 1444 C C . ILE B 1 78 ? 14.698 23.879 -7.109 1.00 11.50 78 ILE B C 1
ATOM 1445 O O . ILE B 1 78 ? 14.896 24.773 -6.289 1.00 11.65 78 ILE B O 1
ATOM 1450 N N . GLU B 1 79 ? 14.656 24.128 -8.414 1.00 11.34 79 GLU B N 1
ATOM 1451 C CA . GLU B 1 79 ? 14.808 25.485 -8.920 1.00 10.93 79 GLU B CA 1
ATOM 1452 C C . GLU B 1 79 ? 13.667 26.399 -8.443 1.00 11.34 79 GLU B C 1
ATOM 1453 O O . GLU B 1 79 ? 13.900 27.562 -8.142 1.00 11.56 79 GLU B O 1
ATOM 1459 N N . ILE B 1 80 ? 12.445 25.882 -8.389 1.00 11.57 80 ILE B N 1
ATOM 1460 C CA . ILE B 1 80 ? 11.317 26.656 -7.880 1.00 11.82 80 ILE B CA 1
ATOM 1461 C C . ILE B 1 80 ? 11.474 26.904 -6.365 1.00 11.43 80 ILE B C 1
ATOM 1462 O O . ILE B 1 80 ? 11.229 28.004 -5.890 1.00 11.43 80 ILE B O 1
ATOM 1467 N N . TRP B 1 81 ? 11.879 25.886 -5.602 1.00 9.93 81 TRP B N 1
ATOM 1468 C CA . TRP B 1 81 ? 12.150 26.093 -4.178 1.00 10.06 81 TRP B CA 1
ATOM 1469 C C . TRP B 1 81 ? 13.154 27.230 -3.983 1.00 10.52 81 TRP B C 1
ATOM 1470 O O . TRP B 1 81 ? 12.919 28.160 -3.195 1.00 10.96 81 TRP B O 1
ATOM 1481 N N . ARG B 1 82 ? 14.251 27.216 -4.753 1.00 10.39 82 ARG B N 1
ATOM 1482 C CA . ARG B 1 82 ? 15.273 28.232 -4.569 1.00 11.09 82 ARG B CA 1
ATOM 1483 C C . ARG B 1 82 ? 14.771 29.642 -4.877 1.00 10.82 82 ARG B C 1
ATOM 1484 O O . ARG B 1 82 ? 15.119 30.584 -4.169 1.00 11.67 82 ARG B O 1
ATOM 1492 N N . GLU B 1 83 ? 13.987 29.810 -5.948 1.00 10.99 83 GLU B N 1
ATOM 1493 C CA . GLU B 1 83 ? 13.481 31.136 -6.260 1.00 11.84 83 GLU B CA 1
ATOM 1494 C C . GLU B 1 83 ? 12.469 31.645 -5.220 1.00 10.98 83 GLU B C 1
ATOM 1495 O O . GLU B 1 83 ? 12.456 32.826 -4.882 1.00 11.48 83 GLU B O 1
ATOM 1501 N N . LEU B 1 84 ? 11.646 30.752 -4.697 1.00 10.78 84 LEU B N 1
ATOM 1502 C CA . LEU B 1 84 ? 10.630 31.119 -3.693 1.00 10.73 84 LEU B CA 1
ATOM 1503 C C . LEU B 1 84 ? 11.273 31.509 -2.364 1.00 10.65 84 LEU B C 1
ATOM 1504 O O . LEU B 1 84 ? 10.938 32.544 -1.788 1.00 11.02 84 LEU B O 1
ATOM 1509 N N . THR B 1 85 ? 12.212 30.712 -1.879 1.00 10.92 85 THR B N 1
ATOM 1510 C CA . THR B 1 85 ? 12.870 31.028 -0.610 1.00 10.51 85 THR B CA 1
ATOM 1511 C C . THR B 1 85 ? 13.729 32.288 -0.749 1.00 10.82 85 THR B C 1
ATOM 1512 O O . THR B 1 85 ? 13.783 33.117 0.176 1.00 11.16 85 THR B O 1
ATOM 1516 N N . ALA B 1 86 ? 14.368 32.494 -1.899 1.00 10.78 86 ALA B N 1
ATOM 1517 C CA . ALA B 1 86 ? 15.162 33.715 -2.071 1.00 10.85 86 ALA B CA 1
ATOM 1518 C C . ALA B 1 86 ? 14.296 34.967 -2.091 1.00 10.90 86 ALA B C 1
ATOM 1519 O O . ALA B 1 86 ? 14.726 36.017 -1.573 1.00 12.38 86 ALA B O 1
ATOM 1521 N N . LYS B 1 87 ? 13.115 34.872 -2.692 1.00 10.84 87 LYS B N 1
ATOM 1522 C CA . LYS B 1 87 ? 12.230 36.022 -2.811 1.00 11.30 87 LYS B CA 1
ATOM 1523 C C . LYS B 1 87 ? 11.551 36.365 -1.495 1.00 11.56 87 LYS B C 1
ATOM 1524 O O . LYS B 1 87 ? 11.559 37.526 -1.086 1.00 12.60 87 LYS B O 1
ATOM 1530 N N . TYR B 1 88 ? 10.985 35.369 -0.831 1.00 11.03 88 TYR B N 1
ATOM 1531 C CA . TYR B 1 88 ? 10.165 35.590 0.366 1.00 11.15 88 TYR B CA 1
ATOM 1532 C C . TYR B 1 88 ? 10.913 35.408 1.684 1.00 11.41 88 TYR B C 1
ATOM 1533 O O . TYR B 1 88 ? 10.420 35.850 2.714 1.00 12.57 88 TYR B O 1
ATOM 1542 N N . ASP B 1 89 ? 12.084 34.778 1.667 1.00 11.74 89 ASP B N 1
ATOM 1543 C CA . ASP B 1 89 ? 12.878 34.582 2.879 1.00 11.58 89 ASP B CA 1
ATOM 1544 C C . ASP B 1 89 ? 14.342 34.947 2.585 1.00 12.12 89 ASP B C 1
ATOM 1545 O O . ASP B 1 89 ? 15.244 34.134 2.738 1.00 11.54 89 ASP B O 1
ATOM 1550 N N . PRO B 1 90 ? 14.590 36.184 2.160 1.00 12.79 90 PRO B N 1
ATOM 1551 C CA . PRO B 1 90 ? 15.940 36.555 1.730 1.00 12.95 90 PRO B CA 1
ATOM 1552 C C . PRO B 1 90 ? 17.025 36.431 2.800 1.00 13.51 90 PRO B C 1
ATOM 1553 O O . PRO B 1 90 ? 18.184 36.260 2.419 1.00 14.78 90 PRO B O 1
ATOM 1557 N N . THR B 1 91 ? 16.704 36.514 4.089 1.00 13.40 91 THR B N 1
ATOM 1558 C CA . THR B 1 91 ? 17.726 36.317 5.109 1.00 14.88 91 THR B CA 1
ATOM 1559 C C . THR B 1 91 ? 17.870 34.843 5.497 1.00 13.98 91 THR B C 1
ATOM 1560 O O . THR B 1 91 ? 18.717 34.498 6.318 1.00 15.96 91 THR B O 1
ATOM 1564 N N . GLY B 1 92 ? 17.037 33.972 4.945 1.00 12.39 92 GLY B N 1
ATOM 1565 C CA . GLY B 1 92 ? 17.199 32.556 5.197 1.00 13.28 92 GLY B CA 1
ATOM 1566 C C . GLY B 1 92 ? 16.805 32.092 6.592 1.00 12.68 92 GLY B C 1
ATOM 1567 O O . GLY B 1 92 ? 17.420 31.177 7.143 1.00 13.65 92 GLY B O 1
ATOM 1568 N N . ASN B 1 93 ? 15.753 32.681 7.158 1.00 12.29 93 ASN B N 1
ATOM 1569 C CA . ASN B 1 93 ? 15.258 32.252 8.468 1.00 13.07 93 ASN B CA 1
ATOM 1570 C C . ASN B 1 93 ? 14.964 30.740 8.498 1.00 11.76 93 ASN B C 1
ATOM 1571 O O . ASN B 1 93 ? 15.284 30.025 9.465 1.00 12.58 93 ASN B O 1
ATOM 1576 N N . TRP B 1 94 ? 14.296 30.270 7.446 1.00 11.19 94 TRP B N 1
ATOM 1577 C CA . TRP B 1 94 ? 13.753 28.922 7.425 1.00 11.15 94 TRP B CA 1
ATOM 1578 C C . TRP B 1 94 ? 14.343 27.949 6.401 1.00 11.97 94 TRP B C 1
ATOM 1579 O O . TRP B 1 94 ? 13.999 26.771 6.419 1.00 12.77 94 TRP B O 1
ATOM 1590 N N . ARG B 1 95 ? 15.201 28.429 5.515 1.00 11.06 95 ARG B N 1
ATOM 1591 C CA . ARG B 1 95 ? 15.660 27.604 4.410 1.00 11.21 95 ARG B CA 1
ATOM 1592 C C . ARG B 1 95 ? 16.337 26.314 4.882 1.00 10.82 95 ARG B C 1
ATOM 1593 O O . ARG B 1 95 ? 15.913 25.210 4.507 1.00 10.26 95 ARG B O 1
ATOM 1601 N N . LYS B 1 96 ? 17.379 26.437 5.696 1.00 10.69 96 LYS B N 1
ATOM 1602 C CA . LYS B 1 96 ? 18.111 25.258 6.172 1.00 11.93 96 LYS B CA 1
ATOM 1603 C C . LYS B 1 96 ? 17.228 24.339 7.013 1.00 12.15 96 LYS B C 1
ATOM 1604 O O . LYS B 1 96 ? 17.310 23.118 6.880 1.00 11.84 96 LYS B O 1
ATOM 1610 N N . LYS B 1 97 ? 16.375 24.903 7.856 1.00 11.54 97 LYS B N 1
ATOM 1611 C CA . LYS B 1 97 ? 15.506 24.064 8.679 1.00 11.56 97 LYS B CA 1
ATOM 1612 C C . LYS B 1 97 ? 14.562 23.208 7.821 1.00 11.43 97 LYS B C 1
ATOM 1613 O O . LYS B 1 97 ? 14.359 22.030 8.102 1.00 12.14 97 LYS B O 1
ATOM 1619 N N . TYR B 1 98 ? 13.933 23.797 6.803 1.00 11.06 98 TYR B N 1
ATOM 1620 C CA . TYR B 1 98 ? 13.050 23.023 5.941 1.00 11.15 98 TYR B CA 1
ATOM 1621 C C . TYR B 1 98 ? 13.818 22.009 5.117 1.00 11.75 98 TYR B C 1
ATOM 1622 O O . TYR B 1 98 ? 13.369 20.895 4.929 1.00 12.32 98 TYR B O 1
ATOM 1631 N N . GLU B 1 99 ? 14.977 22.385 4.597 1.00 11.42 99 GLU B N 1
ATOM 1632 C CA . GLU B 1 99 ? 15.801 21.446 3.825 1.00 11.15 99 GLU B CA 1
ATOM 1633 C C . GLU B 1 99 ? 16.258 20.269 4.694 1.00 11.43 99 GLU B C 1
ATOM 1634 O O . GLU B 1 99 ? 16.308 19.114 4.214 1.00 11.92 99 GLU B O 1
ATOM 1640 N N . ASP B 1 100 ? 16.614 20.533 5.944 1.00 12.05 100 ASP B N 1
ATOM 1641 C CA . ASP B 1 100 ? 17.087 19.475 6.833 1.00 12.87 100 ASP B CA 1
ATOM 1642 C C . ASP B 1 100 ? 15.961 18.510 7.181 1.00 13.92 100 ASP B C 1
ATOM 1643 O O . ASP B 1 100 ? 16.174 17.298 7.246 1.00 14.70 100 ASP B O 1
ATOM 1648 N N . ARG B 1 101 ? 14.772 19.049 7.412 1.00 14.12 101 ARG B N 1
ATOM 1649 C CA . ARG B 1 101 ? 13.611 18.222 7.733 1.00 15.68 101 ARG B CA 1
ATOM 1650 C C . ARG B 1 101 ? 13.271 17.346 6.537 1.00 15.90 101 ARG B C 1
ATOM 1651 O O . ARG B 1 101 ? 12.933 16.177 6.704 1.00 17.37 101 ARG B O 1
ATOM 1659 N N . ALA B 1 102 ? 13.346 17.895 5.332 1.00 16.29 102 ALA B N 1
ATOM 1660 C CA . ALA B 1 102 ? 13.035 17.152 4.116 1.00 17.11 102 ALA B CA 1
ATOM 1661 C C . ALA B 1 102 ? 14.038 16.043 3.828 1.00 18.25 102 ALA B C 1
ATOM 1662 O O . ALA B 1 102 ? 13.651 15.006 3.324 1.00 19.06 102 ALA B O 1
ATOM 1664 N N . LYS B 1 103 ? 15.312 16.255 4.143 1.00 18.90 103 LYS B N 1
ATOM 1665 C CA . LYS B 1 103 ? 16.356 15.266 3.888 1.00 19.68 103 LYS B CA 1
ATOM 1666 C C . LYS B 1 103 ? 16.284 14.145 4.918 1.00 20.19 103 LYS B C 1
ATOM 1667 O O . LYS B 1 103 ? 15.653 14.324 5.982 1.00 20.76 103 LYS B O 1
#

Nearest PDB structures (foldseek):
  1n8u-assembly1_A  TM=1.006E+00  e=6.242E-13  Mamestra brassicae
  1kx9-assembly1_A  TM=8.515E-01  e=6.699E-11  Mamestra brassicae
  1kx9-assembly2_B  TM=9.011E-01  e=3.844E-10  Mamestra brassicae
  1kx8-assembly1_A  TM=8.722E-01  e=8.308E-10  Mamestra brassicae
  7e8l-assembly1_A  TM=8.316E-01  e=2.709E-09  Spodoptera litura

Solvent-accessible surface area: 12503 Å² total; per-residue (Å²): 129,31,48,97,142,60,33,148,65,75,53,79,116,18,13,94,63,102,170,83,9,42,58,49,8,38,2,6,30,121,137,34,198,44,45,92,58,0,104,51,90,59,91,57,40,76,50,16,27,78,11,18,26,36,75,12,35,67,91,46,59,158,9,34,74,95,39,30,51,31,6,27,107,94,26,83,131,20,17,131,48,26,11,65,82,16,8,100,95,36,30,26,88,142,28,62,51,55,87,6,113,91,84,72,28,48,96,148,56,29,148,58,82,40,83,90,23,23,83,74,106,214,69,6,52,54,50,8,40,1,6,32,116,123,41,194,43,46,87,53,0,105,46,87,66,94,58,39,89,50,15,26,101,13,14,22,45,61,12,33,54,89,49,42,127,10,33,54,106,46,29,54,39,5,25,122,94,32,63,125,22,14,124,51,26,10,65,83,19,10,102,116,36,46,32,82,138,30,63,50,65,185,11,117

Radius of gyration: 19.21 Å; Cα contacts (8 Å, |Δi|>4): 180; chains: 2; bounding box: 39×25×57 Å

Organism: Mamestra brassicae (NCBI:txid55057)

Foldseek 3Di:
DQDCPCLVPDLVVQLVDPVSVVQLLCLLLVNHDDDPVSVSCSVCLLVCLVPVCPVPDPSRVVSVLVVQLSCVVPVVVSNVSVCCVRVVVCPCVVVSNVVSD/DLAQDCPCLVPDLVVQLVDPVNVVQLLCLLLVNHDDDPVSVSCNVCVLVCLVPVCPRYDPSRVVSVLVVLLSCVVPPVVSNVSNCCVRVVVCPCPVVSNVVSD

CATH classification: 1.10.2080.10